Protein AF-A0A2N2Q3H6-F1 (afdb_monomer_lite)

Foldseek 3Di:
DDPLVVVVVVVVVVVVVVCVVVVDPDDDPVVVVVVVVVVVVVVVVVVVVVVVCCVVCVCPVVLVVVVVVLVVVLVVLVVVLVVVVVVVVVVLVVLVVVVVVLCVVQVVFDDPPLLVLLVVLLVVLSVLVVVLVVVVNVLSVVLSVLSVVLSVVLSVDPDPVSNVVSVVVNVVVVVVSVVVNVVSCVVSVVSSVVSNVVSVVSSVVSVVVVVCVVVPPDPDPDD

Radius of gyration: 37.16 Å; chains: 1; bounding box: 77×37×114 Å

Sequence (223 aa):
MDTSWRLIILDLKSKVRRTRDQGHTQIDLSLLENELDALEDVYQELYDKEILENINNPHANFNKAFSDGIDKYAKAMVDIAHQNKAYTQVVISAGYLTFFALWAVTRETHYSVIHTLAALCLGISAAIFVIFEVLKMMLEGFRVNFQCKVLIKAREADDMHNRSNEMNKISSHDDWLKLIHVRLWIAALIPSVLFGLIGIGLLFSCFVISLYTEIAPQTWWKS

Structure (mmCIF, N/CA/C/O backbone):
data_AF-A0A2N2Q3H6-F1
#
_entry.id   AF-A0A2N2Q3H6-F1
#
loop_
_atom_site.group_PDB
_atom_site.id
_atom_site.type_symbol
_atom_site.label_atom_id
_atom_site.label_alt_id
_atom_site.label_comp_id
_atom_site.label_asym_id
_atom_site.label_entity_id
_atom_site.label_seq_id
_atom_site.pdbx_PDB_ins_code
_atom_site.Cartn_x
_atom_site.Cartn_y
_atom_site.Cartn_z
_atom_site.occupancy
_atom_site.B_iso_or_equiv
_atom_site.auth_seq_id
_atom_site.auth_comp_id
_atom_site.auth_asym_id
_atom_site.auth_atom_id
_atom_site.pdbx_PDB_model_num
ATOM 1 N N . MET A 1 1 ? 20.854 -13.412 -28.559 1.00 39.91 1 MET A N 1
ATOM 2 C CA . MET A 1 1 ? 21.630 -14.377 -29.358 1.00 39.91 1 MET A CA 1
ATOM 3 C C . MET A 1 1 ? 20.859 -14.683 -30.629 1.00 39.91 1 MET A C 1
ATOM 5 O O . MET A 1 1 ? 19.849 -15.371 -30.579 1.00 39.91 1 MET A O 1
ATOM 9 N N . ASP A 1 2 ? 21.332 -14.096 -31.723 1.00 54.00 2 ASP A N 1
ATOM 10 C CA . ASP A 1 2 ? 21.622 -14.823 -32.959 1.00 54.00 2 ASP A CA 1
ATOM 11 C C . ASP A 1 2 ? 20.449 -15.504 -33.694 1.00 54.00 2 ASP A C 1
ATOM 13 O O . ASP A 1 2 ? 20.388 -16.722 -33.873 1.00 54.00 2 ASP A O 1
ATOM 17 N N . THR A 1 3 ? 19.490 -14.689 -34.137 1.00 53.03 3 THR A N 1
ATOM 18 C CA . THR A 1 3 ? 18.503 -15.058 -35.171 1.00 53.03 3 THR A CA 1
ATOM 19 C C . THR A 1 3 ? 18.916 -14.618 -36.581 1.00 53.03 3 THR A C 1
ATOM 21 O O . THR A 1 3 ? 18.187 -14.912 -37.528 1.00 53.03 3 THR A O 1
ATOM 24 N N . SER A 1 4 ? 20.070 -13.955 -36.739 1.00 63.53 4 SER A N 1
ATOM 25 C CA . SER A 1 4 ? 20.538 -13.389 -38.017 1.00 63.53 4 SER A CA 1
ATOM 26 C C . SER A 1 4 ? 20.719 -14.481 -39.083 1.00 63.53 4 SER A C 1
ATOM 28 O O . SER A 1 4 ? 20.142 -14.394 -40.168 1.00 63.53 4 SER A O 1
ATOM 30 N N . TRP A 1 5 ? 21.347 -15.606 -38.724 1.00 64.94 5 TRP A N 1
ATOM 31 C CA . TRP A 1 5 ? 21.549 -16.737 -39.638 1.00 64.94 5 TRP A CA 1
ATOM 32 C C . TRP A 1 5 ? 20.239 -17.371 -40.137 1.00 64.94 5 TRP A C 1
ATOM 34 O O . TRP A 1 5 ? 20.184 -17.923 -41.237 1.00 64.94 5 TRP A O 1
ATOM 44 N N . ARG A 1 6 ? 19.148 -17.286 -39.359 1.00 68.81 6 ARG A N 1
ATOM 45 C CA . ARG A 1 6 ? 17.838 -17.814 -39.777 1.00 68.81 6 ARG A CA 1
ATOM 46 C C . ARG A 1 6 ? 17.213 -16.967 -40.878 1.00 68.81 6 ARG A C 1
ATOM 48 O O . ARG A 1 6 ? 16.558 -17.532 -41.751 1.00 68.81 6 ARG A O 1
ATOM 55 N N . LEU A 1 7 ? 17.410 -15.650 -40.840 1.00 72.38 7 LEU A N 1
ATOM 56 C CA . LEU A 1 7 ? 16.941 -14.741 -41.886 1.00 72.38 7 LEU A CA 1
ATOM 57 C C . LEU A 1 7 ? 17.717 -14.971 -43.187 1.00 72.38 7 LEU A C 1
ATOM 59 O O . LEU A 1 7 ? 17.082 -15.100 -44.231 1.00 72.38 7 LEU A O 1
ATOM 63 N N . ILE A 1 8 ? 19.039 -15.173 -43.103 1.00 72.31 8 ILE A N 1
ATOM 64 C CA . ILE A 1 8 ? 19.893 -15.516 -44.255 1.00 72.31 8 ILE A CA 1
ATOM 65 C C . ILE A 1 8 ? 19.369 -16.779 -44.947 1.00 72.31 8 ILE A C 1
ATOM 67 O O . ILE A 1 8 ? 19.112 -16.784 -46.149 1.00 72.31 8 ILE A O 1
ATOM 71 N N . ILE A 1 9 ? 19.118 -17.846 -44.180 1.00 75.12 9 ILE A N 1
ATOM 72 C CA . ILE A 1 9 ? 18.611 -19.115 -44.724 1.00 75.12 9 ILE A CA 1
ATOM 73 C C . ILE A 1 9 ? 17.206 -18.970 -45.323 1.00 75.12 9 ILE A C 1
ATOM 75 O O . ILE A 1 9 ? 16.890 -19.630 -46.317 1.00 75.12 9 ILE A O 1
ATOM 79 N N . LEU A 1 10 ? 16.334 -18.162 -44.715 1.00 81.00 10 LEU A N 1
ATOM 80 C CA . LEU A 1 10 ? 14.984 -17.933 -45.233 1.00 81.00 10 LEU A CA 1
ATOM 81 C C . LEU A 1 10 ? 15.010 -17.165 -46.553 1.00 81.00 10 LEU A C 1
ATOM 83 O O . LEU A 1 10 ? 14.270 -17.535 -47.468 1.00 81.00 10 LEU A O 1
ATOM 87 N N . ASP A 1 11 ? 15.872 -16.158 -46.669 1.00 79.75 11 ASP A N 1
ATOM 88 C CA . ASP A 1 11 ? 15.975 -15.351 -47.878 1.00 79.75 11 ASP A CA 1
ATOM 89 C C . ASP A 1 11 ? 16.575 -16.151 -49.041 1.00 79.75 11 ASP A C 1
ATOM 91 O O . ASP A 1 11 ? 15.974 -16.216 -50.118 1.00 79.75 11 ASP A O 1
ATOM 95 N N . LEU A 1 12 ? 17.644 -16.915 -48.778 1.00 81.06 12 LEU A N 1
ATOM 96 C CA . LEU A 1 12 ? 18.217 -17.880 -49.724 1.00 81.06 12 LEU A CA 1
ATOM 97 C C . LEU A 1 12 ? 17.170 -18.889 -50.209 1.00 81.06 12 LEU A C 1
ATOM 99 O O . LEU A 1 12 ? 17.017 -19.118 -51.409 1.00 81.06 12 LEU A O 1
ATOM 103 N N . LYS A 1 13 ? 16.381 -19.464 -49.291 1.00 84.00 13 LYS A N 1
ATOM 104 C CA . LYS A 1 13 ? 15.284 -20.375 -49.654 1.00 84.00 13 LYS A CA 1
ATOM 105 C C . LYS A 1 13 ? 14.218 -19.693 -50.507 1.00 84.00 13 LYS A C 1
ATOM 107 O O . LYS A 1 13 ? 13.643 -20.347 -51.378 1.00 84.00 13 LYS A O 1
ATOM 112 N N . SER A 1 14 ? 13.914 -18.424 -50.243 1.00 85.31 14 SER A N 1
ATOM 113 C CA . SER A 1 14 ? 12.920 -17.664 -51.003 1.00 85.31 14 SER A CA 1
ATOM 114 C C . SER A 1 14 ? 13.392 -17.409 -52.438 1.00 85.31 14 SER A C 1
ATOM 116 O O . SER A 1 14 ? 12.631 -17.650 -53.379 1.00 85.31 14 SER A O 1
ATOM 118 N N . LYS A 1 15 ? 14.666 -17.036 -52.615 1.00 79.31 15 LYS A N 1
ATOM 119 C CA . LYS A 1 15 ? 15.290 -16.820 -53.925 1.00 79.31 15 LYS A CA 1
ATOM 120 C C . LYS A 1 15 ? 15.390 -18.113 -54.723 1.00 79.31 15 LYS A C 1
ATOM 122 O O . LYS A 1 15 ? 14.883 -18.159 -55.837 1.00 79.31 15 LYS A O 1
ATOM 127 N N . VAL A 1 16 ? 15.888 -19.198 -54.121 1.00 81.94 16 VAL A N 1
ATOM 128 C CA . VAL A 1 16 ? 15.954 -20.522 -54.773 1.00 81.94 16 VAL A CA 1
ATOM 129 C C . VAL A 1 16 ? 14.577 -20.979 -55.270 1.00 81.94 16 VAL A C 1
ATOM 131 O O . VAL A 1 16 ? 14.463 -21.543 -56.358 1.00 81.94 16 VAL A O 1
ATOM 134 N N . ARG A 1 17 ? 13.506 -20.715 -54.506 1.00 84.31 17 ARG A N 1
ATOM 135 C CA . ARG A 1 17 ? 12.133 -21.006 -54.948 1.0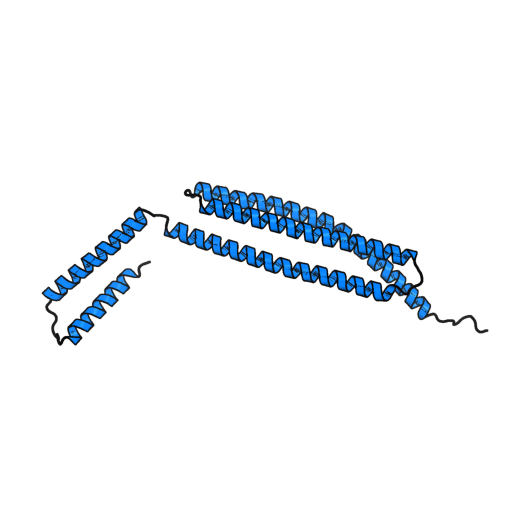0 84.31 17 ARG A CA 1
ATOM 136 C C . ARG A 1 17 ? 11.738 -20.177 -56.170 1.00 84.31 17 ARG A C 1
ATOM 138 O O . ARG A 1 17 ? 11.265 -20.766 -57.132 1.00 84.31 17 ARG A O 1
ATOM 145 N N . ARG A 1 18 ? 11.985 -18.862 -56.169 1.00 84.00 18 ARG A N 1
ATOM 146 C CA . ARG A 1 18 ? 11.663 -17.976 -57.305 1.00 84.00 18 ARG A CA 1
ATOM 147 C C . ARG A 1 18 ? 12.399 -18.374 -58.584 1.00 84.00 18 ARG A C 1
ATOM 149 O O . ARG A 1 18 ? 11.774 -18.447 -59.635 1.00 84.00 18 ARG A O 1
ATOM 156 N N . THR A 1 19 ? 13.692 -18.677 -58.492 1.00 80.19 19 THR A N 1
ATOM 157 C CA . THR A 1 19 ? 14.508 -19.086 -59.648 1.00 80.19 19 THR A CA 1
ATOM 158 C C . THR A 1 19 ? 14.012 -20.406 -60.239 1.00 80.19 19 THR A C 1
ATOM 160 O O . THR A 1 19 ? 13.916 -20.557 -61.455 1.00 80.19 19 THR A O 1
ATOM 163 N N . ARG A 1 20 ? 13.606 -21.346 -59.379 1.00 82.12 20 ARG A N 1
ATOM 164 C CA . ARG A 1 20 ? 12.981 -22.602 -59.806 1.00 82.12 20 ARG A CA 1
ATOM 165 C C . ARG A 1 20 ? 11.614 -22.380 -60.460 1.00 82.12 20 ARG A C 1
ATOM 167 O O . ARG A 1 20 ? 11.322 -23.017 -61.468 1.00 82.12 20 ARG A O 1
ATOM 174 N N . ASP A 1 21 ? 10.794 -21.482 -59.918 1.00 85.81 21 ASP A N 1
ATOM 175 C CA . ASP A 1 21 ? 9.468 -21.156 -60.463 1.00 85.81 21 ASP A CA 1
ATOM 176 C C . ASP A 1 21 ? 9.563 -20.469 -61.845 1.00 85.81 21 ASP A C 1
ATOM 178 O O . ASP A 1 21 ? 8.641 -20.566 -62.650 1.00 85.81 21 ASP A O 1
ATOM 182 N N . GLN A 1 22 ? 10.705 -19.846 -62.161 1.00 84.50 22 GLN A N 1
ATOM 183 C CA . GLN A 1 22 ? 11.037 -19.292 -63.482 1.00 84.50 22 GLN A CA 1
ATOM 184 C C . GLN A 1 22 ? 11.534 -20.346 -64.496 1.00 84.50 22 GLN A C 1
ATOM 186 O O . GLN A 1 22 ? 11.875 -20.001 -65.624 1.00 84.50 22 GLN A O 1
ATOM 191 N N . GLY A 1 23 ? 11.559 -21.633 -64.130 1.00 82.31 23 GLY A N 1
ATOM 192 C CA . GLY A 1 23 ? 11.917 -22.737 -65.030 1.00 82.31 23 GLY A CA 1
ATOM 193 C C . GLY A 1 23 ? 13.412 -23.062 -65.092 1.00 82.31 23 GLY A C 1
ATOM 194 O O . GLY A 1 23 ? 13.812 -23.965 -65.830 1.00 82.31 23 GLY A O 1
ATOM 195 N N . HIS A 1 24 ? 14.245 -22.387 -64.297 1.00 77.00 24 HIS A N 1
ATOM 196 C CA . HIS A 1 24 ? 15.663 -22.713 -64.191 1.00 77.00 24 HIS A CA 1
ATOM 197 C C . HIS A 1 24 ? 15.846 -23.994 -63.362 1.00 77.00 24 HIS A C 1
ATOM 199 O O . HIS A 1 24 ? 15.591 -24.029 -62.158 1.00 77.00 24 HIS A O 1
ATOM 205 N N . THR A 1 25 ? 16.276 -25.069 -64.024 1.00 74.88 25 THR A N 1
ATOM 206 C CA . THR A 1 25 ? 16.565 -26.382 -63.410 1.00 74.88 25 THR A CA 1
ATOM 207 C C . THR A 1 25 ? 18.054 -26.607 -63.148 1.00 74.88 25 THR A C 1
ATOM 209 O O . THR A 1 25 ? 18.413 -27.488 -62.369 1.00 74.88 25 THR A O 1
ATOM 212 N N . GLN A 1 26 ? 18.914 -25.781 -63.747 1.00 75.31 26 GLN A N 1
ATOM 213 C CA . GLN A 1 26 ? 20.336 -25.666 -63.437 1.00 75.31 26 GLN A CA 1
ATOM 214 C C . GLN A 1 26 ? 20.622 -24.224 -63.018 1.00 75.31 26 GLN A C 1
ATOM 216 O O . GLN A 1 26 ? 20.138 -23.286 -63.652 1.00 75.31 26 GLN A O 1
ATOM 221 N N . ILE A 1 27 ? 21.364 -24.064 -61.924 1.00 69.25 27 ILE A N 1
ATOM 222 C CA . ILE A 1 27 ? 21.784 -22.759 -61.415 1.00 69.25 27 ILE A CA 1
ATOM 223 C C . ILE A 1 27 ? 23.194 -22.513 -61.941 1.00 69.25 27 ILE A C 1
ATOM 225 O O . ILE A 1 27 ? 24.090 -23.324 -61.708 1.00 69.25 27 ILE A O 1
ATOM 229 N N . ASP A 1 28 ? 23.369 -21.409 -62.657 1.00 80.19 28 ASP A N 1
ATOM 230 C CA . ASP A 1 28 ? 24.690 -20.911 -63.016 1.00 80.19 28 ASP A CA 1
ATOM 231 C C . ASP A 1 28 ? 25.427 -20.494 -61.735 1.00 80.19 28 ASP A C 1
ATOM 233 O O . ASP A 1 28 ? 24.919 -19.689 -60.951 1.00 80.19 28 ASP A O 1
ATOM 237 N N . LEU A 1 29 ? 26.610 -21.068 -61.513 1.00 74.38 29 LEU A N 1
ATOM 238 C CA . LEU A 1 29 ? 27.427 -20.788 -60.334 1.00 74.38 29 LEU A CA 1
ATOM 239 C C . LEU A 1 29 ? 27.814 -19.309 -60.255 1.00 74.38 29 LEU A C 1
ATOM 241 O O . LEU A 1 29 ? 27.830 -18.763 -59.161 1.00 74.38 29 LEU A O 1
ATOM 245 N N . SER A 1 30 ? 28.032 -18.653 -61.397 1.00 77.94 30 SER A N 1
ATOM 246 C CA . SER A 1 30 ? 28.374 -17.228 -61.440 1.00 77.94 30 SER A CA 1
ATOM 247 C C . SER A 1 30 ? 27.197 -16.332 -61.040 1.00 77.94 30 SER A C 1
ATOM 249 O O . SER A 1 30 ? 27.374 -15.323 -60.363 1.00 77.94 30 SER A O 1
ATOM 251 N N . LEU A 1 31 ? 25.967 -16.719 -61.394 1.00 78.12 31 LEU A N 1
ATOM 252 C CA . LEU A 1 31 ? 24.759 -16.027 -60.943 1.00 78.12 31 LEU A CA 1
ATOM 253 C C . LEU A 1 31 ? 24.545 -16.219 -59.437 1.00 78.12 31 LEU A C 1
ATOM 255 O O . LEU A 1 31 ? 24.166 -15.278 -58.748 1.00 78.12 31 LEU A O 1
ATOM 259 N N . LEU A 1 32 ? 24.788 -17.430 -58.930 1.00 77.56 32 LEU A N 1
ATOM 260 C CA . LEU A 1 32 ? 24.678 -17.722 -57.502 1.00 77.56 32 LEU A CA 1
ATOM 261 C C . LEU A 1 32 ? 25.712 -16.946 -56.679 1.00 77.56 32 LEU A C 1
ATOM 263 O O . LEU A 1 32 ? 25.368 -16.460 -55.609 1.00 77.56 32 LEU A O 1
ATOM 267 N N . GLU A 1 33 ? 26.940 -16.830 -57.179 1.00 79.31 33 GLU A N 1
ATOM 268 C CA . GLU A 1 33 ? 28.025 -16.071 -56.549 1.00 79.31 33 GLU A CA 1
ATOM 269 C C . GLU A 1 33 ? 27.667 -14.582 -56.453 1.00 79.31 33 GLU A C 1
ATOM 271 O O . GLU A 1 33 ? 27.597 -14.053 -55.351 1.00 79.31 33 GLU A O 1
ATOM 276 N N . ASN A 1 34 ? 27.247 -13.954 -57.558 1.00 81.81 34 ASN A N 1
ATOM 277 C CA . ASN A 1 34 ? 26.798 -12.553 -57.550 1.00 81.81 34 ASN A CA 1
ATOM 278 C C . ASN A 1 34 ? 25.620 -12.297 -56.587 1.00 81.81 34 ASN A C 1
ATOM 280 O O . ASN A 1 34 ? 25.511 -11.237 -55.973 1.00 81.81 34 ASN A O 1
ATOM 284 N N . GLU A 1 35 ? 24.696 -13.252 -56.475 1.00 78.25 35 GLU A N 1
ATOM 285 C CA . GLU A 1 35 ? 23.551 -13.143 -55.567 1.00 78.25 35 GLU A CA 1
ATOM 286 C C . GLU A 1 35 ? 23.938 -13.342 -54.098 1.00 78.25 35 GLU A C 1
ATOM 288 O O . GLU A 1 35 ? 23.292 -12.763 -53.222 1.00 78.25 35 GLU A O 1
ATOM 293 N N . LEU A 1 36 ? 24.959 -14.160 -53.826 1.00 80.19 36 LEU A N 1
ATOM 294 C CA . LEU A 1 36 ? 25.536 -14.326 -52.495 1.00 80.19 36 LEU A CA 1
ATOM 295 C C . LEU A 1 36 ? 26.296 -13.069 -52.074 1.00 80.19 36 LEU A C 1
ATOM 297 O O . LEU A 1 36 ? 26.064 -12.615 -50.958 1.00 80.19 36 LEU A O 1
ATOM 301 N N . ASP A 1 37 ? 27.079 -12.467 -52.970 1.00 84.00 37 ASP A N 1
ATOM 302 C CA . ASP A 1 37 ? 27.789 -11.205 -52.724 1.00 84.00 37 ASP A CA 1
ATOM 303 C C . ASP A 1 37 ? 26.805 -10.068 -52.404 1.00 84.00 37 ASP A C 1
ATOM 305 O O . ASP A 1 37 ? 26.946 -9.360 -51.411 1.00 84.00 37 ASP A O 1
ATOM 309 N N . ALA A 1 38 ? 25.721 -9.946 -53.181 1.00 81.62 38 ALA A N 1
ATOM 310 C CA . ALA A 1 38 ? 24.679 -8.951 -52.916 1.00 81.62 38 ALA A CA 1
ATOM 311 C C . ALA A 1 38 ? 23.962 -9.179 -51.572 1.00 81.62 38 ALA A C 1
ATOM 313 O O . ALA A 1 38 ? 23.488 -8.235 -50.937 1.00 81.62 38 ALA A O 1
ATOM 314 N N . LEU A 1 39 ? 23.840 -10.438 -51.143 1.00 78.75 39 LEU A N 1
ATOM 315 C CA . LEU A 1 39 ? 23.335 -10.783 -49.817 1.00 78.75 39 LEU A CA 1
ATOM 316 C C . LEU A 1 39 ? 24.353 -10.380 -48.744 1.00 78.75 39 LEU A C 1
ATOM 318 O O . LEU A 1 39 ? 23.967 -9.742 -47.768 1.00 78.75 39 LEU A O 1
ATOM 322 N N . GLU A 1 40 ? 25.627 -10.714 -48.931 1.00 82.81 40 GLU A N 1
ATOM 323 C CA . GLU A 1 40 ? 26.716 -10.357 -48.023 1.00 82.81 40 GLU A CA 1
ATOM 324 C C . GLU A 1 40 ? 26.768 -8.846 -47.782 1.00 82.81 40 GLU A C 1
ATOM 326 O O . GLU A 1 40 ? 26.722 -8.433 -46.626 1.00 82.81 40 GLU A O 1
ATOM 331 N N . ASP A 1 41 ? 26.704 -8.026 -48.834 1.00 84.12 41 ASP A N 1
ATOM 332 C CA . ASP A 1 41 ? 26.679 -6.561 -48.734 1.00 84.12 41 ASP A CA 1
ATOM 333 C C . ASP A 1 41 ? 25.514 -6.044 -47.869 1.00 84.12 41 ASP A C 1
ATOM 335 O O . ASP A 1 41 ? 25.697 -5.205 -46.982 1.00 84.12 41 ASP A O 1
ATOM 339 N N . VAL A 1 42 ? 24.301 -6.570 -48.081 1.00 80.75 42 VAL A N 1
ATOM 340 C CA . VAL A 1 42 ? 23.107 -6.180 -47.306 1.00 80.75 42 VAL A CA 1
ATOM 341 C C . VAL A 1 42 ? 23.251 -6.568 -45.835 1.00 80.75 42 VAL A C 1
ATOM 343 O O . VAL A 1 42 ? 22.868 -5.804 -44.944 1.00 80.75 42 VAL A O 1
ATOM 346 N N . TYR A 1 43 ? 23.787 -7.755 -45.556 1.00 75.00 43 TYR A N 1
ATOM 347 C CA . TYR A 1 43 ? 23.989 -8.205 -44.181 1.00 75.00 43 TYR A CA 1
ATOM 348 C C . TYR A 1 43 ? 25.134 -7.464 -43.498 1.00 75.00 43 TYR A C 1
ATOM 350 O O . TYR A 1 43 ? 25.011 -7.165 -42.311 1.00 75.00 43 TYR A O 1
ATOM 358 N N . GLN A 1 44 ? 26.186 -7.110 -44.231 1.00 80.25 44 GLN A N 1
ATOM 359 C CA . GLN A 1 44 ? 27.282 -6.297 -43.730 1.00 80.25 44 GLN A CA 1
ATOM 360 C C . GLN A 1 44 ? 26.785 -4.899 -43.344 1.00 80.25 44 GLN A C 1
ATOM 362 O O . GLN A 1 44 ? 27.064 -4.440 -42.242 1.00 80.25 44 GLN A O 1
ATOM 367 N N . GLU A 1 45 ? 25.943 -4.265 -44.169 1.00 82.56 45 GLU A N 1
ATOM 368 C CA . GLU A 1 45 ? 25.327 -2.973 -43.837 1.00 82.56 45 GLU A CA 1
ATOM 369 C C . GLU A 1 45 ? 24.438 -3.058 -42.582 1.00 82.56 45 GLU A C 1
ATOM 371 O O . GLU A 1 45 ? 24.455 -2.167 -41.728 1.00 82.56 45 GLU A O 1
ATOM 376 N N . LEU A 1 46 ? 23.644 -4.126 -42.446 1.00 77.69 46 LEU A N 1
ATOM 377 C CA . LEU A 1 46 ? 22.810 -4.350 -41.261 1.00 77.69 46 LEU A CA 1
ATOM 378 C C . LEU A 1 46 ? 23.650 -4.605 -40.006 1.00 77.69 46 LEU A C 1
ATOM 380 O O . LEU A 1 46 ? 23.327 -4.076 -38.942 1.00 77.69 46 LEU A O 1
ATOM 384 N N . TYR A 1 47 ? 24.719 -5.387 -40.133 1.00 75.75 47 TYR A N 1
ATOM 385 C CA . TYR A 1 47 ? 25.653 -5.678 -39.053 1.00 75.75 47 TYR A CA 1
ATOM 386 C C . TYR A 1 47 ? 26.388 -4.416 -38.603 1.00 75.75 47 TYR A C 1
ATOM 388 O O . TYR A 1 47 ? 26.433 -4.126 -37.410 1.00 75.75 47 TYR A O 1
ATOM 396 N N . ASP A 1 48 ? 26.865 -3.606 -39.547 1.00 80.25 48 ASP A N 1
ATOM 397 C CA . ASP A 1 48 ? 27.506 -2.326 -39.266 1.00 80.25 48 ASP A CA 1
ATOM 398 C C . ASP A 1 48 ? 26.529 -1.349 -38.605 1.00 80.25 48 ASP A C 1
ATOM 400 O O . ASP A 1 48 ? 26.902 -0.664 -37.655 1.00 80.25 48 ASP A O 1
ATOM 404 N N . LYS A 1 49 ? 25.255 -1.315 -39.022 1.00 80.06 49 LYS A N 1
ATOM 405 C CA . LYS A 1 49 ? 24.213 -0.523 -38.344 1.00 80.06 49 LYS A CA 1
ATOM 406 C C . LYS A 1 49 ? 23.951 -1.000 -36.919 1.00 80.06 49 LYS A C 1
ATOM 408 O O . LYS A 1 49 ? 23.871 -0.162 -36.027 1.00 80.06 49 LYS A O 1
ATOM 413 N N . GLU A 1 50 ? 23.841 -2.306 -36.685 1.00 74.00 50 GLU A N 1
ATOM 414 C CA . GLU A 1 50 ? 23.640 -2.869 -35.342 1.00 74.00 50 GLU A C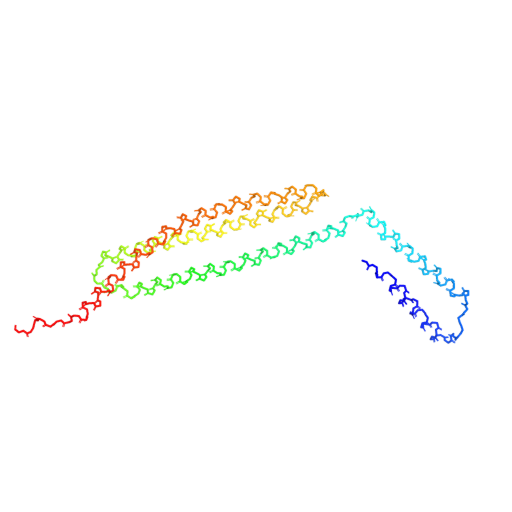A 1
ATOM 415 C C . GLU A 1 50 ? 24.856 -2.610 -34.439 1.00 74.00 50 GLU A C 1
ATOM 417 O O . GLU A 1 50 ? 24.705 -2.254 -33.268 1.00 74.00 50 GLU A O 1
ATOM 422 N N . ILE A 1 51 ? 26.070 -2.731 -34.983 1.00 73.38 51 ILE A N 1
ATOM 423 C CA . ILE A 1 51 ? 27.307 -2.365 -34.294 1.00 73.38 51 ILE A CA 1
ATOM 424 C C . ILE A 1 51 ? 27.316 -0.875 -33.980 1.00 73.38 51 ILE A C 1
ATOM 426 O O . ILE A 1 51 ? 27.571 -0.515 -32.838 1.00 73.38 51 ILE A O 1
ATOM 430 N N . LEU A 1 52 ? 27.026 -0.001 -34.944 1.00 73.75 52 LEU A N 1
ATOM 431 C CA . LEU A 1 52 ? 27.000 1.447 -34.737 1.00 73.75 52 LEU A CA 1
ATOM 432 C C . LEU A 1 52 ? 25.929 1.850 -33.723 1.00 73.75 52 LEU A C 1
ATOM 434 O O . LEU A 1 52 ? 26.168 2.735 -32.908 1.00 73.75 52 LEU A O 1
ATOM 438 N N . GLU A 1 53 ? 24.773 1.192 -33.724 1.00 72.88 53 GLU A N 1
ATOM 439 C CA . GLU A 1 53 ? 23.721 1.415 -32.735 1.00 72.88 53 GLU A CA 1
ATOM 440 C C . GLU A 1 53 ? 24.152 0.942 -31.340 1.00 72.88 53 GLU A C 1
ATOM 442 O O . GLU A 1 53 ? 23.952 1.672 -30.371 1.00 72.88 53 GLU A O 1
ATOM 447 N N . ASN A 1 54 ? 24.820 -0.210 -31.224 1.00 69.25 54 ASN A N 1
ATOM 448 C CA . ASN A 1 54 ? 25.392 -0.687 -29.961 1.00 69.25 54 ASN A CA 1
ATOM 449 C C . ASN A 1 54 ? 26.609 0.133 -29.501 1.00 69.25 54 ASN A C 1
ATOM 451 O O . ASN A 1 54 ? 26.825 0.265 -28.305 1.00 69.25 54 ASN A O 1
ATOM 455 N N . ILE A 1 55 ? 27.410 0.694 -30.405 1.00 67.69 55 ILE A N 1
ATOM 456 C CA . ILE A 1 55 ? 28.542 1.566 -30.058 1.00 67.69 55 ILE A CA 1
ATOM 457 C C . ILE A 1 55 ? 28.032 2.941 -29.622 1.00 67.69 55 ILE A C 1
ATOM 459 O O . ILE A 1 55 ? 28.530 3.490 -28.641 1.00 67.69 55 ILE A O 1
ATOM 463 N N . ASN A 1 56 ? 27.030 3.490 -30.314 1.00 72.38 56 ASN A N 1
ATOM 464 C CA . ASN A 1 56 ? 26.436 4.782 -29.969 1.00 72.38 56 ASN A CA 1
ATOM 465 C C . ASN A 1 56 ? 25.517 4.686 -28.746 1.00 72.38 56 ASN A C 1
ATOM 467 O O . ASN A 1 56 ? 25.405 5.650 -27.994 1.00 72.38 56 ASN A O 1
ATOM 471 N N . ASN A 1 57 ? 24.884 3.532 -28.519 1.00 70.81 57 ASN A N 1
ATOM 472 C CA . ASN A 1 57 ? 24.017 3.274 -27.374 1.00 70.81 57 ASN A CA 1
ATOM 473 C C . ASN A 1 57 ? 24.346 1.924 -26.701 1.00 70.81 57 ASN A C 1
ATOM 475 O O . ASN A 1 57 ? 23.494 1.030 -26.653 1.00 70.81 57 ASN A O 1
ATOM 479 N N . PRO A 1 58 ? 25.532 1.777 -26.080 1.00 62.88 58 PRO A N 1
ATOM 480 C CA . PRO A 1 58 ? 25.988 0.518 -25.465 1.00 62.88 58 PRO A CA 1
ATOM 481 C C . PRO A 1 58 ? 25.095 0.044 -24.318 1.00 62.88 58 PRO A C 1
ATOM 483 O O . PRO A 1 58 ? 25.130 -1.116 -23.906 1.00 62.88 58 PRO A O 1
ATOM 486 N N . HIS A 1 59 ? 24.245 0.938 -23.818 1.00 67.31 59 HIS A N 1
ATOM 487 C CA . HIS A 1 59 ? 23.289 0.665 -22.762 1.00 67.31 59 HIS A CA 1
ATOM 488 C C . HIS A 1 59 ? 21.832 0.686 -23.238 1.00 67.31 59 HIS A C 1
ATOM 490 O O . HIS A 1 59 ? 20.954 0.610 -22.389 1.00 67.31 59 HIS A O 1
ATOM 496 N N . ALA A 1 60 ? 21.525 0.742 -24.543 1.00 71.00 60 ALA A N 1
ATOM 497 C CA . ALA A 1 60 ? 20.138 0.763 -25.037 1.00 71.00 60 ALA A CA 1
ATO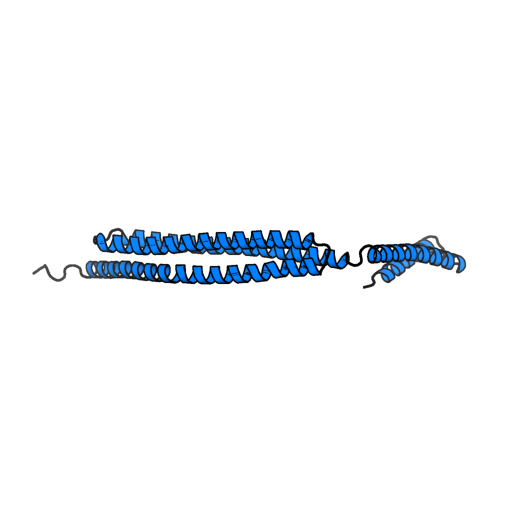M 498 C C . ALA A 1 60 ? 19.321 -0.434 -24.527 1.00 71.00 60 ALA A C 1
ATOM 500 O O . ALA A 1 60 ? 18.250 -0.264 -23.942 1.00 71.00 60 ALA A O 1
ATOM 501 N N . ASN A 1 61 ? 19.864 -1.645 -24.674 1.00 72.31 61 ASN A N 1
ATOM 502 C CA . ASN A 1 61 ? 19.208 -2.871 -24.217 1.00 72.31 61 ASN A CA 1
ATOM 503 C C . ASN A 1 61 ? 19.059 -2.917 -22.689 1.00 72.31 61 ASN A C 1
ATOM 505 O O . ASN A 1 61 ? 18.018 -3.331 -22.179 1.00 72.31 61 ASN A O 1
ATOM 509 N N . PHE A 1 62 ? 20.067 -2.438 -21.955 1.00 72.25 62 PHE A N 1
ATOM 510 C CA . PHE A 1 62 ? 20.022 -2.353 -20.496 1.00 72.25 62 PHE A CA 1
ATOM 511 C C . PHE A 1 62 ? 19.002 -1.313 -20.012 1.00 72.25 62 PHE A C 1
ATOM 513 O O . PHE A 1 62 ? 18.181 -1.612 -19.151 1.00 72.25 62 PHE A O 1
ATOM 520 N N . ASN A 1 63 ? 18.998 -0.116 -20.600 1.00 74.19 63 ASN A N 1
ATOM 521 C CA . ASN A 1 63 ? 18.069 0.967 -20.284 1.00 74.19 63 ASN A CA 1
ATOM 522 C C . ASN A 1 63 ? 16.624 0.568 -20.584 1.00 74.19 63 ASN A C 1
ATOM 524 O O . ASN A 1 63 ? 15.737 0.856 -19.783 1.00 74.19 63 ASN A O 1
ATOM 528 N N . LYS A 1 64 ? 16.391 -0.145 -21.692 1.00 77.81 64 LYS A N 1
ATOM 529 C CA . LYS A 1 64 ? 15.075 -0.693 -22.028 1.00 77.81 64 LYS A CA 1
ATOM 530 C C . LYS A 1 64 ? 14.624 -1.734 -21.002 1.00 77.81 64 LYS A C 1
ATOM 532 O O . LYS A 1 64 ? 13.545 -1.592 -20.440 1.00 77.81 64 LYS A O 1
ATOM 537 N N . ALA A 1 65 ? 15.468 -2.720 -20.689 1.00 76.25 65 ALA A N 1
ATOM 538 C CA . ALA A 1 65 ? 15.156 -3.736 -19.681 1.00 76.25 65 ALA A CA 1
ATOM 539 C C . ALA A 1 65 ? 14.923 -3.131 -18.282 1.00 76.25 65 ALA A C 1
ATOM 541 O O . ALA A 1 65 ? 14.037 -3.572 -17.550 1.00 76.25 65 ALA A O 1
ATOM 542 N N . PHE A 1 66 ? 15.690 -2.101 -17.920 1.00 77.12 66 PHE A N 1
ATOM 543 C CA . PHE A 1 66 ? 15.530 -1.364 -16.671 1.00 77.12 66 PHE A CA 1
ATOM 544 C C . PHE A 1 66 ? 14.221 -0.565 -16.639 1.00 77.12 66 PHE A C 1
ATOM 546 O O . PHE A 1 66 ? 13.486 -0.662 -15.660 1.00 77.12 66 PHE A O 1
ATOM 553 N N . SER A 1 67 ? 13.888 0.162 -17.713 1.00 76.75 67 SER A N 1
ATOM 554 C CA . SER A 1 67 ? 12.617 0.892 -17.833 1.00 76.75 67 SER A CA 1
ATOM 555 C C . SER A 1 67 ? 11.422 -0.056 -17.743 1.00 76.75 67 SER A C 1
ATOM 557 O O . SER A 1 67 ? 10.508 0.196 -16.964 1.00 76.75 67 SER A O 1
ATOM 559 N N . ASP A 1 68 ? 11.463 -1.184 -18.457 1.00 80.94 68 ASP A N 1
ATOM 560 C CA . ASP A 1 68 ? 10.420 -2.214 -18.392 1.00 80.94 68 ASP A CA 1
ATOM 561 C C . ASP A 1 68 ? 10.297 -2.805 -16.975 1.00 80.94 68 ASP A C 1
ATOM 563 O O . ASP A 1 68 ? 9.199 -3.125 -16.511 1.00 80.94 68 ASP A O 1
ATOM 567 N N . GLY A 1 69 ? 11.423 -2.954 -16.269 1.00 79.81 69 GLY A N 1
ATOM 568 C CA . GLY A 1 69 ? 11.467 -3.386 -14.873 1.00 79.81 69 GLY A CA 1
ATOM 569 C C . GLY A 1 69 ? 10.817 -2.380 -13.922 1.00 79.81 69 GLY A C 1
ATOM 570 O O . GLY A 1 69 ? 10.002 -2.774 -13.085 1.00 79.81 69 GLY A O 1
ATOM 571 N N . ILE A 1 70 ? 11.125 -1.088 -14.080 1.00 79.62 70 ILE A N 1
ATOM 572 C CA . ILE A 1 70 ? 10.501 0.000 -13.317 1.00 79.62 70 ILE A CA 1
ATOM 573 C C . ILE A 1 70 ? 8.995 0.039 -13.572 1.00 79.62 70 ILE A C 1
ATOM 575 O O . ILE A 1 70 ? 8.230 0.106 -12.612 1.00 79.62 70 ILE A O 1
ATOM 579 N N . ASP A 1 71 ? 8.556 -0.054 -14.827 1.00 80.62 71 ASP A N 1
ATOM 580 C CA . ASP A 1 71 ? 7.134 0.008 -15.176 1.00 80.62 71 ASP A CA 1
ATOM 581 C C . ASP A 1 71 ? 6.360 -1.181 -14.587 1.00 80.62 71 ASP A C 1
ATOM 583 O O . ASP A 1 71 ? 5.276 -1.010 -14.020 1.00 80.62 71 ASP A O 1
ATOM 587 N N . LYS A 1 72 ? 6.935 -2.392 -14.636 1.00 84.12 72 LYS A N 1
ATOM 588 C CA . LYS A 1 72 ? 6.359 -3.574 -13.973 1.00 84.12 72 LYS A CA 1
ATOM 589 C C . LYS A 1 72 ? 6.271 -3.398 -12.461 1.00 84.12 72 LYS A C 1
ATOM 591 O O . LYS A 1 72 ? 5.243 -3.731 -11.875 1.00 84.12 72 LYS A O 1
ATOM 596 N N . TYR A 1 73 ? 7.325 -2.880 -11.836 1.00 79.06 73 TYR A N 1
ATOM 597 C CA . TYR A 1 73 ? 7.352 -2.637 -10.397 1.00 79.06 73 TYR A CA 1
ATOM 598 C C . TYR A 1 73 ? 6.327 -1.576 -9.978 1.00 79.06 73 TYR A C 1
ATOM 600 O O . TYR A 1 73 ? 5.557 -1.797 -9.045 1.00 79.06 73 TYR A O 1
ATOM 608 N N . ALA A 1 74 ? 6.256 -0.459 -10.705 1.00 77.19 74 ALA A N 1
ATOM 609 C CA . ALA A 1 74 ? 5.287 0.604 -10.468 1.00 77.19 74 ALA A CA 1
ATOM 610 C C . ALA A 1 74 ? 3.850 0.082 -10.592 1.00 77.19 74 ALA A C 1
ATOM 612 O O . ALA A 1 74 ? 3.016 0.348 -9.726 1.00 77.19 74 ALA A O 1
ATOM 613 N N . LYS A 1 75 ? 3.571 -0.728 -11.621 1.00 81.50 75 LYS A N 1
ATOM 614 C CA . LYS A 1 75 ? 2.259 -1.354 -11.806 1.00 81.50 75 LYS A CA 1
ATOM 615 C C . LYS A 1 75 ? 1.910 -2.311 -10.664 1.00 81.50 75 LYS A C 1
ATOM 617 O O . LYS A 1 75 ? 0.822 -2.208 -10.107 1.00 81.50 75 LYS A O 1
ATOM 622 N N . ALA A 1 76 ? 2.844 -3.173 -10.258 1.00 79.38 76 ALA A N 1
ATOM 623 C CA . ALA A 1 76 ? 2.644 -4.076 -9.125 1.00 79.38 76 ALA A CA 1
ATOM 624 C C . ALA A 1 76 ? 2.358 -3.311 -7.820 1.00 79.38 76 ALA A C 1
ATOM 626 O O . ALA A 1 76 ? 1.484 -3.707 -7.053 1.00 79.38 76 ALA A O 1
ATOM 627 N N . MET A 1 77 ? 3.040 -2.186 -7.584 1.00 75.62 77 MET A N 1
ATOM 628 C CA . MET A 1 77 ? 2.790 -1.340 -6.414 1.00 75.62 77 MET A CA 1
ATOM 629 C C . MET A 1 77 ? 1.400 -0.702 -6.431 1.00 75.62 77 MET A C 1
ATOM 631 O O . MET A 1 77 ? 0.731 -0.662 -5.397 1.00 75.62 77 MET A O 1
ATOM 635 N N . VAL A 1 78 ? 0.935 -0.246 -7.596 1.00 76.62 78 VAL A N 1
ATOM 636 C CA . VAL A 1 78 ? -0.432 0.269 -7.761 1.00 76.62 78 VAL A CA 1
ATOM 637 C C . VAL A 1 78 ? -1.461 -0.830 -7.484 1.00 76.62 78 VAL A C 1
ATOM 639 O O . VAL A 1 78 ? -2.407 -0.599 -6.729 1.00 76.62 78 VAL A O 1
ATOM 642 N N . ASP A 1 79 ? -1.253 -2.036 -8.013 1.00 79.19 79 ASP A N 1
ATOM 643 C CA . ASP A 1 79 ? -2.156 -3.173 -7.806 1.00 79.19 79 ASP A CA 1
ATOM 644 C C . ASP A 1 79 ? -2.230 -3.586 -6.323 1.00 79.19 79 ASP A C 1
ATOM 646 O O . ASP A 1 79 ? -3.324 -3.774 -5.779 1.00 79.19 79 ASP A O 1
ATOM 650 N N . ILE A 1 80 ? -1.087 -3.642 -5.629 1.00 75.19 80 ILE A N 1
ATOM 651 C CA . ILE A 1 80 ? -1.020 -3.909 -4.181 1.00 75.19 80 ILE A CA 1
ATOM 652 C C . ILE A 1 80 ? -1.747 -2.809 -3.394 1.00 75.19 80 ILE A C 1
ATOM 654 O O . ILE A 1 80 ? -2.525 -3.100 -2.480 1.00 75.19 80 ILE A O 1
ATOM 658 N N . ALA A 1 81 ? -1.548 -1.539 -3.759 1.00 69.19 81 ALA A N 1
ATOM 659 C CA . ALA A 1 81 ? -2.236 -0.421 -3.120 1.00 69.19 81 ALA A CA 1
ATOM 660 C C . ALA A 1 81 ? -3.763 -0.496 -3.307 1.00 69.19 81 ALA A C 1
ATOM 662 O O . ALA A 1 81 ? -4.513 -0.162 -2.386 1.00 69.19 81 ALA A O 1
ATOM 663 N N . HIS A 1 82 ? -4.243 -0.967 -4.463 1.00 72.38 82 HIS A N 1
ATOM 664 C CA . HIS A 1 82 ? -5.668 -1.201 -4.701 1.00 72.38 82 HIS A CA 1
ATOM 665 C C . HIS A 1 82 ? -6.226 -2.365 -3.870 1.00 72.38 82 HIS A C 1
ATOM 667 O O . HIS A 1 82 ? -7.296 -2.213 -3.276 1.00 72.38 82 HIS A O 1
ATOM 673 N N . GLN A 1 83 ? -5.508 -3.488 -3.760 1.00 72.62 83 GLN A N 1
ATOM 674 C CA . GLN A 1 83 ? -5.937 -4.629 -2.936 1.00 72.62 83 GLN A CA 1
ATOM 675 C C . GLN A 1 83 ? -6.040 -4.269 -1.448 1.00 72.62 83 GLN A C 1
ATOM 677 O O . GLN A 1 83 ? -7.026 -4.608 -0.789 1.00 72.62 83 GLN A O 1
ATOM 682 N N . ASN A 1 84 ? -5.070 -3.512 -0.931 1.00 65.38 84 ASN A N 1
ATOM 683 C CA . ASN A 1 84 ? -5.057 -3.092 0.470 1.00 65.38 84 ASN A CA 1
ATOM 684 C C . ASN A 1 84 ? -6.260 -2.202 0.831 1.00 65.38 84 ASN A C 1
ATOM 686 O O . ASN A 1 84 ? -6.789 -2.303 1.938 1.00 65.38 84 ASN A O 1
ATOM 690 N N . LYS A 1 85 ? -6.743 -1.372 -0.106 1.00 69.94 85 LYS A N 1
ATOM 691 C CA . LYS A 1 85 ? -7.938 -0.535 0.105 1.00 69.94 85 LYS A CA 1
ATOM 692 C C . LYS A 1 85 ? -9.204 -1.366 0.298 1.00 69.94 85 LYS A C 1
ATOM 694 O O . LYS A 1 85 ? -9.987 -1.062 1.196 1.00 69.94 85 LYS A O 1
ATOM 699 N N . ALA A 1 86 ? -9.396 -2.407 -0.513 1.00 72.12 86 ALA A N 1
ATOM 700 C CA . ALA A 1 86 ? -10.584 -3.257 -0.438 1.00 72.12 86 ALA A CA 1
ATOM 701 C C . ALA A 1 86 ? -10.658 -4.001 0.904 1.00 72.12 86 ALA A C 1
ATOM 703 O O . ALA A 1 86 ? -11.706 -4.022 1.547 1.00 72.12 86 ALA A O 1
ATOM 704 N N . TYR A 1 87 ? -9.528 -4.543 1.367 1.00 65.25 87 TYR A N 1
ATOM 705 C CA . TYR A 1 87 ? -9.459 -5.235 2.652 1.00 65.25 87 TYR A CA 1
ATOM 706 C C . TYR A 1 87 ? -9.815 -4.312 3.825 1.00 65.25 87 TYR A C 1
ATOM 708 O O . TYR A 1 87 ? -10.687 -4.646 4.628 1.00 65.25 87 TYR A O 1
ATOM 716 N N . THR A 1 88 ? -9.207 -3.122 3.902 1.00 66.19 88 THR A N 1
ATOM 717 C CA . THR A 1 88 ? -9.515 -2.170 4.979 1.00 66.19 88 THR A CA 1
ATOM 718 C C . THR A 1 88 ? -10.986 -1.745 4.956 1.00 66.19 88 THR A C 1
ATOM 720 O O . THR A 1 88 ? -11.617 -1.678 6.010 1.00 66.19 88 THR A O 1
ATOM 723 N N . GLN A 1 89 ? -11.570 -1.508 3.776 1.00 73.88 89 GLN A N 1
ATOM 724 C CA . GLN A 1 89 ? -12.992 -1.172 3.668 1.00 73.88 89 GLN A CA 1
ATOM 725 C C . GLN A 1 89 ? -13.886 -2.275 4.241 1.00 73.88 89 GLN A C 1
ATOM 727 O O . GLN A 1 89 ? -14.807 -1.972 4.998 1.00 73.88 89 GLN A O 1
ATOM 732 N N . VAL A 1 90 ? -13.599 -3.546 3.948 1.00 76.44 90 VAL A N 1
ATOM 733 C CA . VAL A 1 90 ? -14.364 -4.681 4.489 1.00 76.44 90 VAL A CA 1
ATOM 734 C C . VAL A 1 90 ? -14.244 -4.758 6.009 1.00 76.44 90 VAL A C 1
ATOM 736 O O . VAL A 1 90 ? -15.263 -4.886 6.686 1.00 76.44 90 VAL A O 1
ATOM 739 N N . VAL A 1 91 ? -13.032 -4.628 6.558 1.00 70.38 91 VAL A N 1
ATOM 740 C CA . VAL A 1 91 ? -12.807 -4.686 8.013 1.00 70.38 91 VAL A CA 1
ATOM 741 C C . VAL A 1 91 ? -13.557 -3.565 8.736 1.00 70.38 91 VAL A C 1
ATOM 743 O O . VAL A 1 91 ? -14.244 -3.826 9.724 1.00 70.38 91 VAL A O 1
ATOM 746 N N . ILE A 1 92 ? -13.494 -2.334 8.217 1.00 70.06 92 ILE A N 1
ATOM 747 C CA . ILE A 1 92 ? -14.239 -1.191 8.766 1.00 70.06 92 ILE A CA 1
ATOM 748 C C . ILE A 1 92 ? -15.747 -1.465 8.711 1.00 70.06 92 ILE A C 1
ATOM 750 O O . ILE A 1 92 ? -16.442 -1.308 9.715 1.00 70.06 92 ILE A O 1
ATOM 754 N N . SER A 1 93 ? -16.249 -1.923 7.560 1.00 76.31 93 SER A N 1
ATOM 755 C CA . SER A 1 93 ? -17.673 -2.224 7.360 1.00 76.31 93 SER A CA 1
ATOM 756 C C . SER A 1 93 ? -18.172 -3.276 8.350 1.00 76.31 93 SER A C 1
ATOM 758 O O . SER A 1 93 ? -19.196 -3.078 8.998 1.00 76.31 93 SER A O 1
ATOM 760 N N . ALA A 1 94 ? -17.429 -4.376 8.504 1.00 74.75 94 ALA A N 1
ATOM 761 C CA . ALA A 1 94 ? -17.772 -5.471 9.405 1.00 74.75 94 ALA A CA 1
ATOM 762 C C . ALA A 1 94 ? -17.755 -5.038 10.880 1.00 74.75 94 ALA A C 1
ATOM 764 O O . ALA A 1 94 ? -18.650 -5.412 11.643 1.00 74.75 94 ALA A O 1
ATOM 765 N N . GLY A 1 95 ? -16.783 -4.206 11.271 1.00 71.25 95 GLY A N 1
ATOM 766 C CA . GLY A 1 95 ? -16.715 -3.625 12.612 1.00 71.25 95 GLY A CA 1
ATOM 767 C C . GLY A 1 95 ? -17.944 -2.770 12.932 1.00 71.25 95 GLY A C 1
ATOM 768 O O . GLY A 1 95 ? -18.607 -2.993 13.947 1.00 71.25 95 GLY A O 1
ATOM 769 N N . TYR A 1 96 ? -18.308 -1.851 12.033 1.00 72.06 96 TYR A N 1
ATOM 770 C CA . TYR A 1 96 ? -19.502 -1.015 12.201 1.00 72.06 96 TYR A CA 1
ATOM 771 C C . TYR A 1 96 ? -20.799 -1.828 12.211 1.00 72.06 96 TYR A C 1
ATOM 773 O O . TYR A 1 96 ? -21.676 -1.567 13.033 1.00 72.06 96 TYR A O 1
ATOM 781 N N . LEU A 1 97 ? -20.923 -2.831 11.338 1.00 78.00 97 LEU A N 1
ATOM 782 C CA . LEU A 1 97 ? -22.117 -3.674 11.271 1.00 78.00 97 LEU A CA 1
ATOM 783 C C . LEU A 1 97 ? -22.335 -4.443 12.583 1.00 78.00 97 LEU A C 1
ATOM 785 O O . LEU A 1 97 ? -23.444 -4.469 13.116 1.00 78.00 97 LEU A O 1
ATOM 789 N N . THR A 1 98 ? -21.256 -5.004 13.137 1.00 67.81 98 THR A N 1
ATOM 790 C CA . THR A 1 98 ? -21.272 -5.718 14.423 1.00 67.81 98 THR A CA 1
ATOM 791 C C . THR A 1 98 ? -21.669 -4.785 15.567 1.00 67.81 98 THR A C 1
ATOM 793 O O . THR A 1 98 ? -22.480 -5.156 16.415 1.00 67.81 98 THR A O 1
ATOM 796 N N . PHE A 1 99 ? -21.156 -3.551 15.565 1.00 69.12 99 PHE A N 1
ATOM 797 C CA . PHE A 1 99 ? -21.513 -2.534 16.553 1.00 69.12 99 PHE A CA 1
ATOM 798 C C . PHE A 1 99 ? -23.007 -2.190 16.521 1.00 69.12 99 PHE A C 1
ATOM 800 O O . PHE A 1 99 ? -23.673 -2.254 17.555 1.00 69.12 99 PHE A O 1
ATOM 807 N N . PHE A 1 100 ? -23.553 -1.859 15.346 1.00 76.25 100 PHE A N 1
ATOM 808 C CA . PHE A 1 100 ? -24.966 -1.492 15.231 1.00 76.25 100 PHE A CA 1
ATOM 809 C C . PHE A 1 100 ? -25.898 -2.652 15.591 1.00 76.25 100 PHE A C 1
ATOM 811 O O . PHE A 1 100 ? -26.937 -2.419 16.210 1.00 76.25 100 PHE A O 1
ATOM 818 N N . ALA A 1 101 ? -25.513 -3.891 15.273 1.00 76.00 101 ALA A N 1
ATOM 819 C CA . ALA A 1 101 ? -26.252 -5.079 15.686 1.00 76.00 101 ALA A CA 1
ATOM 820 C C . ALA A 1 101 ? -26.290 -5.226 17.218 1.00 76.00 101 ALA A C 1
ATOM 822 O O . ALA A 1 101 ? -27.368 -5.392 17.789 1.00 76.00 101 ALA A O 1
ATOM 823 N N . LEU A 1 102 ? -25.144 -5.097 17.900 1.00 64.62 102 LEU A N 1
ATOM 824 C CA . LEU A 1 102 ? -25.086 -5.177 19.367 1.00 64.62 102 LEU A CA 1
ATOM 825 C C . LEU A 1 102 ? -25.857 -4.036 20.045 1.00 64.62 102 LEU A C 1
ATOM 827 O O . LEU A 1 102 ? -26.540 -4.248 21.048 1.00 64.62 102 LEU A O 1
ATOM 831 N N . TRP A 1 103 ? -25.775 -2.825 19.493 1.00 72.44 103 TRP A N 1
ATOM 832 C CA . TRP A 1 103 ? -26.524 -1.671 19.986 1.00 72.44 103 TRP A CA 1
ATOM 833 C C . TRP A 1 103 ? -28.037 -1.880 19.873 1.00 72.44 103 TRP A C 1
ATOM 835 O O . TRP A 1 103 ? -28.766 -1.656 20.839 1.00 72.44 103 TRP A O 1
ATOM 845 N N . ALA A 1 104 ? -28.510 -2.344 18.712 1.00 80.00 104 ALA A N 1
ATOM 846 C CA . ALA A 1 104 ? -29.929 -2.577 18.463 1.00 80.00 104 ALA A CA 1
ATOM 847 C C . ALA A 1 104 ? -30.535 -3.577 19.457 1.00 80.00 104 ALA A C 1
ATOM 849 O O . ALA A 1 104 ? -31.642 -3.351 19.937 1.00 80.00 104 ALA A O 1
ATOM 850 N N . VAL A 1 105 ? -29.789 -4.630 19.810 1.00 68.31 105 VAL A N 1
ATOM 851 C CA . VAL A 1 105 ? -30.223 -5.649 20.779 1.00 68.31 105 VAL A CA 1
ATOM 852 C C . VAL A 1 105 ? -30.236 -5.119 22.216 1.00 68.31 105 VAL A C 1
ATOM 854 O O . VAL A 1 105 ? -31.091 -5.503 23.006 1.00 68.31 105 VAL A O 1
ATOM 857 N N . THR A 1 106 ? -29.304 -4.238 22.586 1.00 66.94 106 THR A N 1
ATOM 858 C CA . THR A 1 106 ? -29.121 -3.839 23.994 1.00 66.94 106 THR A CA 1
ATOM 859 C C . THR A 1 106 ? -29.864 -2.565 24.405 1.00 66.94 106 THR A C 1
ATOM 861 O O . THR A 1 106 ? -30.039 -2.338 25.604 1.00 66.94 106 THR A O 1
ATOM 864 N N . ARG A 1 107 ? -30.332 -1.742 23.452 1.00 69.62 107 ARG A N 1
ATOM 865 C CA . ARG A 1 107 ? -30.917 -0.412 23.728 1.00 69.62 107 ARG A CA 1
ATOM 866 C C . ARG A 1 107 ? -32.169 -0.411 24.619 1.00 69.62 107 ARG A C 1
ATOM 868 O O . ARG A 1 107 ? -32.502 0.632 25.166 1.00 69.62 107 ARG A O 1
ATOM 875 N N . GLU A 1 108 ? -32.897 -1.524 24.710 1.00 72.88 108 GLU A N 1
ATOM 876 C CA . GLU A 1 108 ? -34.191 -1.581 25.418 1.00 72.88 108 GLU A CA 1
ATOM 877 C C . GLU A 1 108 ? -34.048 -1.917 26.913 1.00 72.88 108 GLU A C 1
ATOM 879 O O . GLU A 1 108 ? -35.022 -1.882 27.662 1.00 72.88 108 GLU A O 1
ATOM 884 N N . THR A 1 109 ? -32.826 -2.185 27.383 1.00 62.84 109 THR A N 1
ATOM 885 C CA . THR A 1 109 ? -32.557 -2.547 28.783 1.00 62.84 109 THR A CA 1
ATOM 886 C C . THR A 1 109 ? -32.442 -1.313 29.700 1.00 62.84 109 THR A C 1
ATOM 888 O O . THR A 1 109 ? -31.825 -0.307 29.362 1.00 62.84 109 THR A O 1
ATOM 891 N N . HIS A 1 110 ? -33.048 -1.375 30.894 1.00 58.16 110 HIS A N 1
ATOM 892 C CA . HIS A 1 110 ? -33.318 -0.227 31.786 1.00 58.16 110 HIS A CA 1
ATOM 893 C C . HIS A 1 110 ? -32.097 0.414 32.501 1.00 58.16 110 HIS A C 1
ATOM 895 O O . HIS A 1 110 ? -32.260 1.387 33.239 1.00 58.16 110 HIS A O 1
ATOM 901 N N . TYR A 1 111 ? -30.867 -0.079 32.307 1.00 64.00 111 TYR A N 1
ATOM 902 C CA . TYR A 1 111 ? -29.674 0.399 33.031 1.00 64.00 111 TYR A CA 1
ATOM 903 C C . TYR A 1 111 ? -28.905 1.484 32.257 1.00 64.00 111 TYR A C 1
ATOM 905 O O . TYR A 1 111 ? -27.910 1.204 31.585 1.00 64.00 111 TYR A O 1
ATOM 913 N N . SER A 1 112 ? -29.335 2.747 32.386 1.00 72.81 112 SER A N 1
ATOM 914 C CA . SER A 1 112 ? -28.841 3.842 31.529 1.00 72.81 112 SER A CA 1
ATOM 915 C C . SER A 1 112 ? -27.336 4.118 31.656 1.00 72.81 112 SER A C 1
ATOM 917 O O . SER A 1 112 ? -26.670 4.352 30.649 1.00 72.81 112 SER A O 1
ATOM 919 N N . VAL A 1 113 ? -26.753 4.044 32.859 1.00 80.69 113 VAL A N 1
ATOM 920 C CA . VAL A 1 113 ? -25.350 4.449 33.076 1.00 80.69 113 VAL A CA 1
ATOM 921 C C . VAL A 1 113 ? -24.360 3.443 32.485 1.00 80.69 113 VAL A C 1
ATOM 923 O O . VAL A 1 113 ? -23.422 3.841 31.796 1.00 80.69 113 VAL A O 1
ATOM 926 N N . ILE A 1 114 ? -24.577 2.143 32.709 1.00 78.69 114 ILE A N 1
ATOM 927 C CA . ILE A 1 114 ? -23.680 1.086 32.211 1.00 78.69 114 ILE A CA 1
ATOM 928 C C . ILE A 1 114 ? -23.744 1.016 30.684 1.00 78.69 114 ILE A C 1
ATOM 930 O O . ILE A 1 114 ? -22.710 0.882 30.031 1.00 78.69 1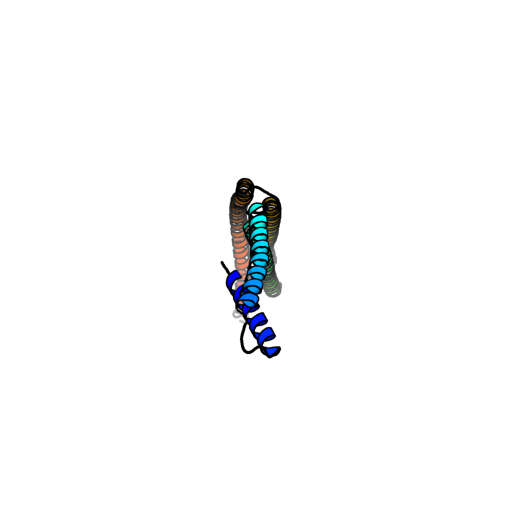14 ILE A O 1
ATOM 934 N N . HIS A 1 115 ? -24.939 1.189 30.112 1.00 76.06 115 HIS A N 1
ATOM 935 C CA . HIS A 1 115 ? -25.128 1.230 28.664 1.00 76.06 115 HIS A CA 1
ATOM 936 C C . HIS A 1 115 ? -24.388 2.416 28.037 1.00 76.06 115 HIS A C 1
ATOM 938 O O . HIS A 1 115 ? -23.624 2.232 27.093 1.00 76.06 115 HIS A O 1
ATOM 944 N N . THR A 1 116 ? -24.500 3.606 28.639 1.00 75.44 116 THR A N 1
ATOM 945 C CA . THR A 1 116 ? -23.784 4.807 28.177 1.00 75.44 116 THR A CA 1
ATOM 946 C C . THR A 1 116 ? -22.264 4.635 28.266 1.00 75.44 116 THR A C 1
ATOM 948 O O . THR A 1 116 ? -21.543 5.021 27.346 1.00 75.44 116 THR A O 1
ATOM 951 N N . LEU A 1 117 ? -21.761 4.019 29.342 1.00 81.81 117 LEU A N 1
ATOM 952 C CA . LEU A 1 117 ? -20.328 3.774 29.521 1.00 81.81 117 LEU A CA 1
ATOM 953 C C . LEU A 1 117 ? -19.795 2.753 28.506 1.00 81.81 117 LEU A C 1
ATOM 955 O O . LEU A 1 117 ? -18.741 2.965 27.910 1.00 81.81 117 LEU A O 1
ATOM 959 N N . ALA A 1 118 ? -20.543 1.674 28.264 1.00 78.69 118 ALA A N 1
ATOM 960 C CA . ALA A 1 118 ? -20.190 0.675 27.264 1.00 78.69 118 ALA A CA 1
ATOM 961 C C . ALA A 1 118 ? -20.198 1.269 25.846 1.00 78.69 118 ALA A C 1
ATOM 963 O O . ALA A 1 118 ? -19.260 1.044 25.080 1.00 78.69 118 ALA A O 1
ATOM 964 N N . ALA A 1 119 ? -21.202 2.095 25.530 1.00 75.50 119 ALA A N 1
ATOM 965 C CA . ALA A 1 119 ? -21.283 2.849 24.281 1.00 75.50 119 ALA A CA 1
ATOM 966 C C . ALA A 1 119 ? -20.062 3.751 24.084 1.00 75.50 119 ALA A C 1
ATOM 968 O O . ALA A 1 119 ? -19.487 3.794 22.999 1.00 75.50 119 ALA A O 1
ATOM 969 N N . LEU A 1 120 ? -19.648 4.446 25.145 1.00 79.50 120 LEU A N 1
ATOM 970 C CA . LEU A 1 120 ? -18.504 5.347 25.127 1.00 79.50 120 LEU A CA 1
ATOM 971 C C . LEU A 1 120 ? -17.186 4.583 24.938 1.00 79.50 120 LEU A C 1
ATOM 973 O O . LEU A 1 120 ? -16.390 4.961 24.083 1.00 79.50 120 LEU A O 1
ATOM 977 N N . CYS A 1 121 ? -16.966 3.483 25.667 1.00 79.12 121 CYS A N 1
ATOM 978 C CA . CYS A 1 121 ? -15.775 2.643 25.505 1.00 79.12 121 CYS A CA 1
ATOM 979 C C . CYS A 1 121 ? -15.672 2.054 24.092 1.00 79.12 121 CYS A C 1
ATOM 981 O O . CYS A 1 121 ? -14.606 2.109 23.476 1.00 79.12 121 CYS A O 1
ATOM 983 N N . LEU A 1 122 ? -16.779 1.542 23.551 1.00 73.56 122 LEU A N 1
ATOM 984 C CA . LEU A 1 122 ? -16.817 1.028 22.182 1.00 73.56 122 LEU A CA 1
ATOM 985 C C . LEU A 1 122 ? -16.639 2.138 21.147 1.00 73.56 122 LEU A C 1
ATOM 987 O O . LEU A 1 122 ? -15.900 1.953 20.185 1.00 73.56 122 LEU A O 1
ATOM 991 N N . GLY A 1 123 ? -17.253 3.302 21.363 1.00 74.94 123 GLY A N 1
ATOM 992 C CA . GLY A 1 123 ? -17.090 4.473 20.507 1.00 74.94 123 GLY A CA 1
ATOM 993 C C . GLY A 1 123 ? -15.638 4.946 20.449 1.00 74.94 123 GLY A C 1
ATOM 994 O O . GLY A 1 123 ? -15.121 5.192 19.363 1.00 74.94 123 GLY A O 1
ATOM 995 N N . ILE A 1 124 ? -14.949 4.996 21.594 1.00 77.31 124 ILE A N 1
ATOM 996 C CA . ILE A 1 124 ? -13.518 5.323 21.672 1.00 77.31 124 ILE A CA 1
ATOM 997 C C . ILE A 1 124 ? -12.681 4.258 20.955 1.00 77.31 124 ILE A C 1
ATOM 999 O O . ILE A 1 124 ? -11.820 4.608 20.151 1.00 77.31 124 ILE A O 1
ATOM 1003 N N . SER A 1 125 ? -12.944 2.969 21.194 1.00 81.50 125 SER A N 1
ATOM 1004 C CA . SER A 1 125 ? -12.247 1.867 20.513 1.00 81.50 125 SER A CA 1
ATOM 1005 C C . SER A 1 125 ? -12.384 1.964 18.987 1.00 81.50 125 SER A C 1
ATOM 1007 O O . SER A 1 125 ? -11.381 1.953 18.268 1.00 81.50 125 SER A O 1
ATOM 1009 N N . ALA A 1 126 ? -13.613 2.155 18.497 1.00 73.12 126 ALA A N 1
ATOM 1010 C CA . ALA A 1 126 ? -13.906 2.309 17.078 1.00 73.12 126 ALA A CA 1
ATOM 1011 C C . ALA A 1 126 ? -13.250 3.568 16.492 1.00 73.12 126 ALA A C 1
ATOM 1013 O O . ALA A 1 126 ? -12.641 3.502 15.427 1.00 73.12 126 ALA A O 1
ATOM 1014 N N . ALA A 1 127 ? -13.311 4.702 17.195 1.00 75.50 127 ALA A N 1
ATOM 1015 C CA . ALA A 1 127 ? -12.685 5.945 16.756 1.00 75.50 127 ALA A CA 1
ATOM 1016 C C . ALA A 1 127 ? -11.160 5.810 16.637 1.00 75.50 127 ALA A C 1
ATOM 1018 O O . ALA A 1 127 ? -10.595 6.209 15.619 1.00 75.50 127 ALA A O 1
ATOM 1019 N N . ILE A 1 128 ? -10.495 5.199 17.627 1.00 80.62 128 ILE A N 1
ATOM 1020 C CA . ILE A 1 128 ? -9.049 4.927 17.582 1.00 80.62 128 ILE A CA 1
ATOM 1021 C C . ILE A 1 128 ? -8.714 4.053 16.369 1.00 80.62 128 ILE A C 1
ATOM 1023 O O . ILE A 1 128 ? -7.770 4.355 15.640 1.00 80.62 128 ILE A O 1
ATOM 1027 N N . PHE A 1 129 ? -9.498 2.999 16.125 1.00 77.94 129 PHE A N 1
ATOM 1028 C CA . PHE A 1 129 ? -9.281 2.102 14.992 1.00 77.94 129 PHE A CA 1
ATOM 1029 C C . PHE A 1 129 ? -9.443 2.814 13.641 1.00 77.94 129 PHE A C 1
ATOM 1031 O O . PHE A 1 129 ? -8.593 2.674 12.763 1.00 77.94 129 PHE A O 1
ATOM 1038 N N . VAL A 1 130 ? -10.490 3.627 13.481 1.00 76.50 130 VAL A N 1
ATOM 1039 C CA . VAL A 1 130 ? -10.727 4.395 12.249 1.00 76.50 130 VAL A CA 1
ATOM 1040 C C . VAL A 1 130 ? -9.617 5.414 12.010 1.00 76.50 130 VAL A C 1
ATOM 1042 O O . VAL A 1 130 ? -9.092 5.486 10.901 1.00 76.50 130 VAL A O 1
ATOM 1045 N N . ILE A 1 131 ? -9.213 6.166 13.039 1.00 77.38 131 ILE A N 1
ATOM 1046 C CA . ILE A 1 131 ? -8.094 7.115 12.939 1.00 77.38 131 ILE A CA 1
ATOM 1047 C C . ILE A 1 131 ? -6.817 6.380 12.521 1.00 77.38 131 ILE A C 1
ATOM 1049 O O . ILE A 1 131 ? -6.104 6.842 11.631 1.00 77.38 131 ILE A O 1
ATOM 1053 N N . PHE A 1 132 ? -6.542 5.219 13.118 1.00 83.19 132 PHE A N 1
ATOM 1054 C CA . PHE A 1 132 ? -5.388 4.401 12.764 1.00 83.19 132 PHE A CA 1
ATOM 1055 C C . PHE A 1 132 ? -5.415 3.934 11.302 1.00 83.19 132 PHE A C 1
ATOM 1057 O O . PHE A 1 132 ? -4.416 4.099 10.599 1.00 83.19 132 PHE A O 1
ATOM 1064 N N . GLU A 1 133 ? -6.538 3.402 10.813 1.00 77.44 133 GLU A N 1
ATOM 1065 C CA . GLU A 1 133 ? -6.659 2.970 9.414 1.00 77.44 133 GLU A CA 1
ATOM 1066 C C . GLU A 1 133 ? -6.505 4.148 8.438 1.00 77.44 133 GLU A C 1
ATOM 1068 O O . GLU A 1 133 ? -5.823 4.017 7.420 1.00 77.44 133 GLU A O 1
ATOM 1073 N N . VAL A 1 134 ? -7.045 5.328 8.767 1.00 75.44 134 VAL A N 1
ATOM 1074 C CA . VAL A 1 134 ? -6.846 6.547 7.963 1.00 75.44 134 VAL A CA 1
ATOM 1075 C C . VAL A 1 134 ? -5.369 6.946 7.930 1.00 75.44 134 VAL A C 1
ATOM 1077 O O . VAL A 1 134 ? -4.819 7.170 6.851 1.00 75.44 134 VAL A O 1
ATOM 1080 N N . LEU A 1 135 ? -4.693 6.981 9.083 1.00 79.56 135 LEU A N 1
ATOM 1081 C CA . LEU A 1 135 ? -3.264 7.303 9.161 1.00 79.56 135 LEU A CA 1
ATOM 1082 C C . LEU A 1 135 ? -2.409 6.301 8.380 1.00 79.56 135 LEU A C 1
ATOM 1084 O O . LEU A 1 135 ? -1.485 6.698 7.670 1.00 79.56 135 LEU A O 1
ATOM 1088 N N . LYS A 1 136 ? -2.735 5.009 8.460 1.00 80.25 136 LYS A N 1
ATOM 1089 C CA . LYS A 1 136 ? -2.080 3.954 7.682 1.00 80.25 136 LYS A CA 1
ATOM 1090 C C . LYS A 1 136 ? -2.231 4.191 6.181 1.00 80.25 136 LYS A C 1
ATOM 1092 O O . LYS A 1 136 ? -1.232 4.135 5.467 1.00 80.25 136 LYS A O 1
ATOM 1097 N N . MET A 1 137 ? -3.440 4.492 5.702 1.00 75.50 137 MET A N 1
ATOM 1098 C CA . MET A 1 137 ? -3.659 4.817 4.288 1.00 75.50 137 MET A CA 1
ATOM 1099 C C . MET A 1 137 ? -2.886 6.068 3.856 1.00 75.50 137 MET A C 1
ATOM 1101 O O . MET A 1 137 ? -2.336 6.090 2.756 1.00 75.50 137 MET A O 1
ATOM 1105 N N . MET A 1 138 ? -2.811 7.097 4.709 1.00 78.31 138 MET A N 1
ATOM 1106 C CA . MET A 1 138 ? -2.032 8.306 4.424 1.00 78.31 138 MET A CA 1
ATOM 1107 C C . MET A 1 138 ? -0.534 8.003 4.304 1.00 78.31 138 MET A C 1
ATOM 1109 O O . MET A 1 138 ? 0.092 8.430 3.336 1.00 78.31 138 MET A O 1
ATOM 1113 N N . LEU A 1 139 ? 0.037 7.243 5.245 1.00 83.88 139 LEU A N 1
ATOM 1114 C CA . LEU A 1 139 ? 1.449 6.843 5.212 1.00 83.88 139 LEU A CA 1
ATOM 1115 C C . LEU A 1 139 ? 1.781 6.010 3.973 1.00 83.88 139 LEU A C 1
ATOM 1117 O O . LEU A 1 139 ? 2.792 6.258 3.321 1.00 83.88 139 LEU A O 1
ATOM 1121 N N . GLU A 1 140 ? 0.910 5.070 3.616 1.00 80.75 140 GLU A N 1
ATOM 1122 C CA . GLU A 1 140 ? 1.063 4.259 2.409 1.00 80.75 140 GLU A CA 1
ATOM 1123 C C . GLU A 1 140 ? 1.000 5.124 1.139 1.00 80.75 140 GLU A C 1
ATOM 1125 O O . GLU A 1 140 ? 1.826 4.982 0.238 1.00 80.75 140 GLU A O 1
ATOM 1130 N N . GLY A 1 141 ? 0.078 6.091 1.092 1.00 79.19 141 GLY A N 1
ATOM 1131 C CA . GLY A 1 141 ? -0.007 7.061 0.000 1.00 79.19 141 GLY A CA 1
ATOM 1132 C C . GLY A 1 141 ? 1.252 7.922 -0.127 1.00 79.19 141 GLY A C 1
ATOM 1133 O O . GLY A 1 141 ? 1.744 8.140 -1.238 1.00 79.19 141 GLY A O 1
ATOM 1134 N N . PHE A 1 142 ? 1.817 8.373 0.998 1.00 83.06 142 PHE A N 1
ATOM 1135 C CA . PHE A 1 142 ? 3.092 9.091 1.002 1.00 83.06 142 PHE A CA 1
ATOM 1136 C C . PHE A 1 142 ? 4.249 8.212 0.526 1.00 83.06 142 PHE A C 1
ATOM 1138 O O . PHE A 1 142 ? 5.054 8.683 -0.280 1.00 83.06 142 PHE A O 1
ATOM 1145 N N . ARG A 1 143 ? 4.298 6.942 0.951 1.00 83.31 143 ARG A N 1
ATOM 1146 C CA . ARG A 1 143 ? 5.308 5.971 0.512 1.00 83.31 143 ARG A CA 1
ATOM 1147 C C . ARG A 1 143 ? 5.302 5.804 -1.001 1.00 83.31 143 ARG A C 1
ATOM 1149 O O . ARG A 1 143 ? 6.332 5.998 -1.638 1.00 83.31 143 ARG A O 1
ATOM 1156 N N . VAL A 1 144 ? 4.139 5.506 -1.581 1.00 81.50 144 VAL A N 1
ATOM 1157 C CA . VAL A 1 144 ? 4.001 5.297 -3.030 1.00 81.50 144 VAL A CA 1
ATOM 1158 C C . VAL A 1 144 ? 4.375 6.563 -3.800 1.00 81.50 144 VAL A C 1
ATOM 1160 O O . VAL A 1 144 ? 5.123 6.496 -4.771 1.00 81.50 144 VAL A O 1
ATOM 1163 N N . ASN A 1 145 ? 3.928 7.739 -3.348 1.00 81.62 145 ASN A N 1
ATOM 1164 C CA . ASN A 1 145 ? 4.276 9.007 -3.994 1.00 81.62 145 ASN A CA 1
ATOM 1165 C C . ASN A 1 145 ? 5.793 9.269 -3.955 1.00 81.62 145 ASN A C 1
ATOM 1167 O O . ASN A 1 145 ? 6.386 9.673 -4.957 1.00 81.62 145 ASN A O 1
ATOM 1171 N N . PHE A 1 146 ? 6.440 9.000 -2.819 1.00 84.25 146 PHE A N 1
ATOM 1172 C CA . PHE A 1 146 ? 7.890 9.109 -2.694 1.00 84.25 146 PHE A CA 1
ATOM 1173 C C . PHE A 1 146 ? 8.613 8.134 -3.630 1.00 84.25 146 PHE A C 1
ATOM 1175 O O . PHE A 1 146 ? 9.472 8.560 -4.400 1.00 84.25 146 PHE A O 1
ATOM 1182 N N . GLN A 1 147 ? 8.225 6.857 -3.631 1.00 81.06 147 GLN A N 1
ATOM 1183 C CA . GLN A 1 147 ? 8.811 5.839 -4.504 1.00 81.06 147 GLN A CA 1
ATOM 1184 C C . GLN A 1 147 ? 8.662 6.206 -5.985 1.00 81.06 147 GLN A C 1
ATOM 1186 O O . GLN A 1 147 ? 9.650 6.177 -6.713 1.00 81.06 147 GLN A O 1
ATOM 1191 N N . CYS A 1 148 ? 7.481 6.651 -6.424 1.00 79.88 148 CYS A N 1
ATOM 1192 C CA . CYS A 1 148 ? 7.268 7.121 -7.795 1.00 79.88 148 CYS A CA 1
ATOM 1193 C C . CYS A 1 148 ? 8.201 8.284 -8.158 1.00 79.88 148 CYS A C 1
ATOM 1195 O O . CYS A 1 148 ? 8.817 8.265 -9.221 1.00 79.88 148 CYS A O 1
ATOM 1197 N N . LYS A 1 149 ? 8.365 9.277 -7.272 1.00 81.69 149 LYS A N 1
ATOM 1198 C CA . LYS A 1 149 ? 9.288 10.401 -7.505 1.00 81.69 149 LYS A CA 1
ATOM 1199 C C . LYS A 1 149 ? 10.737 9.944 -7.644 1.00 81.69 149 LYS A C 1
ATOM 1201 O O . LYS A 1 149 ? 11.455 10.471 -8.490 1.00 81.69 149 LYS A O 1
ATOM 1206 N N . VAL A 1 150 ? 11.172 8.991 -6.822 1.00 82.19 150 VAL A N 1
ATOM 1207 C CA . VAL A 1 150 ? 12.542 8.467 -6.889 1.00 82.19 150 VAL A CA 1
ATOM 1208 C C . VAL A 1 150 ? 12.747 7.611 -8.138 1.00 82.19 150 VAL A C 1
ATOM 1210 O O . VAL A 1 150 ? 13.777 7.740 -8.788 1.00 82.19 150 VAL A O 1
ATOM 1213 N N . LEU A 1 151 ? 11.758 6.807 -8.537 1.00 78.12 151 LEU A N 1
ATOM 1214 C CA . LEU A 1 151 ? 11.809 6.017 -9.771 1.00 78.12 151 LEU A CA 1
ATOM 1215 C C . LEU A 1 151 ? 11.872 6.895 -11.027 1.00 78.12 151 LEU A C 1
ATOM 1217 O O . LEU A 1 151 ? 12.645 6.594 -11.932 1.00 78.12 151 LEU A O 1
ATOM 1221 N N . ILE A 1 152 ? 11.122 8.003 -11.067 1.00 80.75 152 ILE A N 1
ATOM 1222 C CA . ILE A 1 152 ? 11.204 8.983 -12.163 1.00 80.75 152 ILE A CA 1
ATOM 1223 C C . ILE A 1 152 ? 12.616 9.584 -12.231 1.00 80.75 152 ILE A C 1
ATOM 1225 O O . ILE A 1 152 ? 13.236 9.564 -13.289 1.00 80.75 152 ILE A O 1
ATOM 1229 N N . LYS A 1 153 ? 13.177 10.014 -11.093 1.00 80.62 153 LYS A N 1
ATOM 1230 C CA . LYS A 1 153 ? 14.554 10.537 -11.035 1.00 80.62 153 LYS A CA 1
ATOM 1231 C C . LYS A 1 153 ? 15.607 9.498 -11.423 1.00 80.62 153 LYS A C 1
ATOM 1233 O O . LYS A 1 153 ? 16.573 9.828 -12.100 1.00 80.62 153 LYS A O 1
ATOM 1238 N N . ALA A 1 154 ? 15.428 8.243 -11.016 1.00 77.38 154 ALA A N 1
ATOM 1239 C CA . ALA A 1 154 ? 16.321 7.150 -11.390 1.00 77.38 154 ALA A CA 1
ATOM 1240 C C . ALA A 1 154 ? 16.240 6.838 -12.894 1.00 77.38 154 ALA A C 1
ATOM 1242 O O . ALA A 1 154 ? 17.243 6.469 -13.498 1.00 77.38 154 ALA A O 1
ATOM 1243 N N . ARG A 1 155 ? 15.071 7.013 -13.519 1.00 74.19 155 ARG A N 1
ATOM 1244 C CA . ARG A 1 155 ? 14.911 6.875 -14.972 1.00 74.19 155 ARG A CA 1
ATOM 1245 C C . ARG A 1 155 ? 15.639 7.979 -15.742 1.00 74.19 155 ARG A C 1
ATOM 1247 O O . ARG A 1 155 ? 16.223 7.689 -16.778 1.00 74.19 155 ARG A O 1
ATOM 1254 N N . GLU A 1 156 ? 15.608 9.208 -15.233 1.00 78.25 156 GLU A N 1
ATOM 1255 C CA . GLU A 1 156 ? 16.254 10.383 -15.842 1.00 78.25 156 GLU A CA 1
ATOM 1256 C C . GLU A 1 156 ? 17.777 10.430 -15.629 1.00 78.25 156 GLU A C 1
ATOM 1258 O O . GLU A 1 156 ? 18.468 11.188 -16.302 1.00 78.25 156 GLU A O 1
ATOM 1263 N N . ALA A 1 157 ? 18.323 9.640 -14.701 1.00 77.19 157 ALA A N 1
ATOM 1264 C CA . ALA A 1 157 ? 19.760 9.602 -14.456 1.00 77.19 157 ALA A CA 1
ATOM 1265 C C . ALA A 1 157 ? 20.505 8.848 -15.574 1.00 77.19 157 ALA A C 1
ATOM 1267 O O . ALA A 1 157 ? 20.210 7.679 -15.843 1.00 77.19 157 ALA A O 1
ATOM 1268 N N . ASP A 1 158 ? 21.511 9.496 -16.165 1.00 69.88 158 ASP A N 1
ATOM 1269 C CA . ASP A 1 158 ? 22.359 8.919 -17.222 1.00 69.88 158 ASP A CA 1
ATOM 1270 C C . ASP A 1 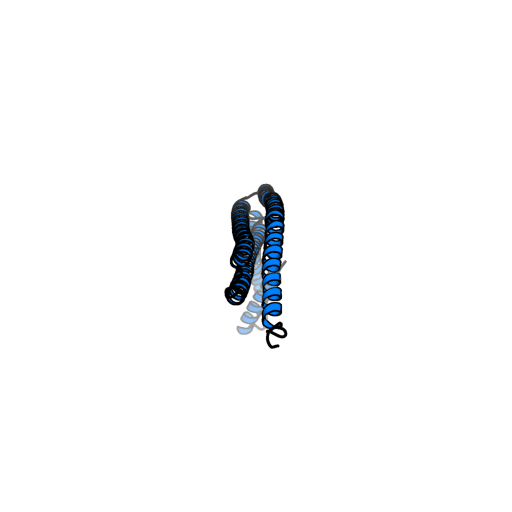158 ? 23.429 7.952 -16.691 1.00 69.88 158 ASP A C 1
ATOM 1272 O O . ASP A 1 158 ? 23.839 7.031 -17.394 1.00 69.88 158 ASP A O 1
ATOM 1276 N N . ASP A 1 159 ? 23.855 8.118 -15.435 1.00 76.75 159 ASP A N 1
ATOM 1277 C CA . ASP A 1 159 ? 24.916 7.314 -14.818 1.00 76.75 159 ASP A CA 1
ATOM 1278 C C . ASP A 1 159 ? 24.357 6.239 -13.868 1.00 76.75 159 ASP A C 1
ATOM 1280 O O . ASP A 1 159 ? 23.482 6.488 -13.028 1.00 76.75 159 ASP A O 1
ATOM 1284 N N . MET A 1 160 ? 24.920 5.033 -13.960 1.00 71.19 160 MET A N 1
ATOM 1285 C CA . MET A 1 160 ? 24.592 3.878 -13.129 1.00 71.19 160 MET A CA 1
ATOM 1286 C C . MET A 1 160 ? 24.858 4.146 -11.638 1.00 71.19 160 MET A C 1
ATOM 1288 O O . MET A 1 160 ? 24.107 3.663 -10.785 1.00 71.19 160 MET A O 1
ATOM 1292 N N . HIS A 1 161 ? 25.877 4.951 -11.309 1.00 76.00 161 HIS A N 1
ATOM 1293 C CA . HIS A 1 161 ? 26.169 5.314 -9.919 1.00 76.00 161 HIS A CA 1
ATOM 1294 C C . HIS A 1 161 ? 25.063 6.192 -9.315 1.00 76.00 161 HIS A C 1
ATOM 1296 O O . HIS A 1 161 ? 24.575 5.914 -8.216 1.00 76.00 161 HIS A O 1
ATOM 1302 N N . ASN A 1 162 ? 24.586 7.187 -10.069 1.00 77.12 162 ASN A N 1
ATOM 1303 C CA . ASN A 1 162 ? 23.472 8.040 -9.656 1.00 77.12 162 ASN A CA 1
ATOM 1304 C C . ASN A 1 162 ? 22.164 7.249 -9.531 1.00 77.12 162 ASN A C 1
ATOM 1306 O O . ASN A 1 162 ? 21.438 7.433 -8.555 1.00 77.12 162 ASN A O 1
ATOM 1310 N N . ARG A 1 163 ? 21.897 6.299 -10.440 1.00 74.88 163 ARG A N 1
ATOM 1311 C CA . ARG A 1 163 ? 20.735 5.396 -10.329 1.00 74.88 163 ARG A CA 1
ATOM 1312 C C . ARG A 1 163 ? 20.760 4.559 -9.058 1.00 74.88 163 ARG A C 1
ATOM 1314 O O . ARG A 1 163 ? 19.761 4.508 -8.343 1.00 74.88 163 ARG A O 1
ATOM 1321 N N . SER A 1 164 ? 21.897 3.930 -8.761 1.00 75.75 164 SER A N 1
ATOM 1322 C CA . SER A 1 164 ? 22.074 3.139 -7.538 1.00 75.75 164 SER A CA 1
ATOM 1323 C C . SER A 1 164 ? 21.878 4.000 -6.287 1.00 75.75 164 SER A C 1
ATOM 1325 O O . SER A 1 164 ? 21.181 3.605 -5.352 1.00 75.75 164 SER A O 1
ATOM 1327 N N . ASN A 1 165 ? 22.414 5.223 -6.295 1.00 82.62 165 ASN A N 1
ATOM 1328 C CA . ASN A 1 165 ? 22.278 6.144 -5.175 1.00 82.62 165 ASN A CA 1
ATOM 1329 C C . ASN A 1 165 ? 20.819 6.583 -4.949 1.00 82.62 165 ASN A C 1
ATOM 1331 O O . ASN A 1 165 ? 20.353 6.596 -3.811 1.00 82.62 165 ASN A O 1
ATOM 1335 N N . GLU A 1 166 ? 20.063 6.877 -6.012 1.00 79.88 166 GLU A N 1
ATOM 1336 C CA . GLU A 1 166 ? 18.626 7.163 -5.898 1.00 79.88 166 GLU A CA 1
ATOM 1337 C C . GLU A 1 166 ? 17.841 5.937 -5.402 1.00 79.88 166 GLU A C 1
ATOM 1339 O O . GLU A 1 166 ? 17.018 6.063 -4.498 1.00 79.88 166 GLU A O 1
ATOM 1344 N N . MET A 1 167 ? 18.141 4.728 -5.887 1.00 77.44 167 MET A N 1
ATOM 1345 C CA . MET A 1 167 ? 17.498 3.504 -5.386 1.00 77.44 167 MET A CA 1
ATOM 1346 C C . MET A 1 167 ? 17.802 3.237 -3.902 1.00 77.44 167 MET A C 1
ATOM 1348 O O . MET A 1 167 ? 16.910 2.835 -3.158 1.00 77.44 167 MET A O 1
ATOM 1352 N N . ASN A 1 168 ? 19.011 3.539 -3.422 1.00 82.38 168 ASN A N 1
ATOM 1353 C CA . ASN A 1 168 ? 19.358 3.412 -2.000 1.00 82.38 168 ASN A CA 1
ATOM 1354 C C . ASN A 1 168 ? 18.572 4.386 -1.100 1.00 82.38 168 ASN A C 1
ATOM 1356 O O . ASN A 1 168 ? 18.305 4.086 0.071 1.00 82.38 168 ASN A O 1
ATOM 1360 N N . LYS A 1 169 ? 18.133 5.535 -1.636 1.00 81.00 169 LYS A N 1
ATOM 1361 C CA . LYS A 1 169 ? 17.225 6.445 -0.915 1.00 81.00 169 LYS A CA 1
ATOM 1362 C C . LYS A 1 169 ? 15.842 5.830 -0.712 1.00 81.00 169 LYS A C 1
ATOM 1364 O O . LYS A 1 169 ? 15.216 6.114 0.305 1.00 81.00 169 LYS A O 1
ATOM 1369 N N . ILE A 1 170 ? 15.382 4.967 -1.625 1.00 80.12 170 ILE A N 1
ATOM 1370 C CA . ILE A 1 170 ? 14.130 4.218 -1.442 1.00 80.12 170 ILE A CA 1
ATOM 1371 C C . ILE A 1 170 ? 14.259 3.308 -0.225 1.00 80.12 170 ILE A C 1
ATOM 1373 O O . ILE A 1 170 ? 13.433 3.398 0.676 1.00 80.12 170 ILE A O 1
ATOM 1377 N N . SER A 1 171 ? 15.319 2.498 -0.162 1.00 80.25 171 SER A N 1
ATOM 1378 C CA . SER A 1 171 ? 15.523 1.531 0.923 1.00 80.25 171 SER A CA 1
ATOM 1379 C C . SER A 1 171 ? 15.558 2.197 2.301 1.00 80.25 171 SER A C 1
ATOM 1381 O O . SER A 1 171 ? 14.859 1.771 3.217 1.00 80.25 171 SER A O 1
ATOM 1383 N N . SER A 1 172 ? 16.314 3.290 2.437 1.00 82.19 172 SER A N 1
ATOM 1384 C CA . SER A 1 172 ? 16.427 4.000 3.719 1.00 82.19 172 SER A CA 1
ATOM 1385 C C . SER A 1 172 ? 15.125 4.692 4.142 1.00 82.19 172 SER A C 1
ATOM 1387 O O . SER A 1 172 ? 14.771 4.668 5.323 1.00 82.19 172 SER A O 1
ATOM 1389 N N . HIS A 1 173 ? 14.376 5.271 3.197 1.00 82.88 173 HIS A N 1
ATOM 1390 C CA . HIS A 1 173 ? 13.076 5.876 3.489 1.00 82.88 173 HIS A CA 1
ATOM 1391 C C . HIS A 1 173 ? 12.013 4.824 3.842 1.00 82.88 173 HIS A C 1
ATOM 1393 O O . HIS A 1 173 ? 11.226 5.027 4.770 1.00 82.88 173 HIS A O 1
ATOM 1399 N N . ASP A 1 174 ? 12.023 3.680 3.154 1.00 83.25 174 ASP A N 1
ATOM 1400 C CA . ASP A 1 174 ? 11.124 2.559 3.430 1.00 83.25 174 ASP A CA 1
ATOM 1401 C C . ASP A 1 174 ? 11.337 2.004 4.838 1.00 83.25 174 ASP A C 1
ATOM 1403 O O . ASP A 1 174 ? 10.365 1.733 5.544 1.00 83.25 174 ASP A O 1
ATOM 1407 N N . ASP A 1 175 ? 12.585 1.863 5.280 1.00 84.81 175 ASP A N 1
ATOM 1408 C CA . ASP A 1 175 ? 12.881 1.342 6.614 1.00 84.81 175 ASP A CA 1
ATOM 1409 C C . ASP A 1 175 ? 12.423 2.300 7.719 1.00 84.81 175 ASP A C 1
ATOM 1411 O O . ASP A 1 175 ? 11.843 1.869 8.721 1.00 84.81 175 ASP A O 1
ATOM 1415 N N . TRP A 1 176 ? 12.570 3.611 7.511 1.00 86.56 176 TRP A N 1
ATOM 1416 C CA . TRP A 1 176 ? 12.029 4.613 8.429 1.00 86.56 176 TRP A CA 1
ATOM 1417 C C . TRP A 1 176 ? 10.493 4.575 8.498 1.00 86.56 176 TRP A C 1
ATOM 1419 O O . TRP A 1 176 ? 9.921 4.563 9.593 1.00 86.56 176 TRP A O 1
ATOM 1429 N N . LEU A 1 177 ? 9.814 4.488 7.348 1.00 83.94 177 LEU A N 1
ATOM 1430 C CA . LEU A 1 177 ? 8.353 4.383 7.292 1.00 83.94 177 LEU A CA 1
ATOM 1431 C C . LEU A 1 177 ? 7.843 3.096 7.948 1.00 83.94 177 LEU A C 1
ATOM 1433 O O . LEU A 1 177 ? 6.854 3.146 8.680 1.00 83.94 177 LEU A O 1
ATOM 1437 N N . LYS A 1 178 ? 8.529 1.961 7.758 1.00 83.06 178 LYS A N 1
ATOM 1438 C CA . LYS A 1 178 ? 8.204 0.694 8.437 1.00 83.06 178 LYS A CA 1
ATOM 1439 C C . LYS A 1 178 ? 8.283 0.839 9.953 1.00 83.06 178 LYS A C 1
ATOM 1441 O O . LYS A 1 178 ? 7.377 0.393 10.654 1.00 83.06 178 LYS A O 1
ATOM 1446 N N . LEU A 1 179 ? 9.328 1.487 10.472 1.00 87.12 179 LEU A N 1
ATOM 1447 C CA . LEU A 1 179 ? 9.474 1.708 11.914 1.00 87.12 179 LEU A CA 1
ATOM 1448 C C . LEU A 1 179 ? 8.337 2.569 12.477 1.00 87.12 179 LEU A C 1
ATOM 1450 O O . LEU A 1 179 ? 7.782 2.243 13.529 1.00 87.12 179 LEU A O 1
ATOM 1454 N N . ILE A 1 180 ? 7.960 3.642 11.777 1.00 87.38 180 ILE A N 1
ATOM 1455 C CA . ILE A 1 180 ? 6.823 4.487 12.169 1.00 87.38 180 ILE A CA 1
ATOM 1456 C C . ILE A 1 180 ? 5.514 3.710 12.109 1.00 87.38 180 ILE A C 1
ATOM 1458 O O . ILE A 1 180 ? 4.717 3.793 13.043 1.00 87.38 180 ILE A O 1
ATOM 1462 N N . HIS A 1 181 ? 5.315 2.924 11.053 1.00 84.31 181 HIS A N 1
ATOM 1463 C CA . HIS A 1 181 ? 4.136 2.088 10.889 1.00 84.31 181 HIS A CA 1
ATOM 1464 C C . HIS A 1 181 ? 3.976 1.111 12.060 1.00 84.31 181 HIS A C 1
ATOM 1466 O O . HIS A 1 181 ? 2.911 1.062 12.668 1.00 84.31 181 HIS A O 1
ATOM 1472 N N . VAL A 1 182 ? 5.044 0.398 12.436 1.00 82.38 182 VAL A N 1
ATOM 1473 C CA . VAL A 1 182 ? 5.028 -0.539 13.572 1.00 82.38 182 VAL A CA 1
ATOM 1474 C C . VAL A 1 182 ? 4.726 0.185 14.885 1.00 82.38 182 VAL A C 1
ATOM 1476 O O . VAL A 1 182 ? 3.906 -0.287 15.670 1.00 82.38 182 VAL A O 1
ATOM 1479 N N . ARG A 1 183 ? 5.336 1.351 15.128 1.00 89.75 183 ARG A N 1
ATOM 1480 C CA . ARG A 1 183 ? 5.082 2.135 16.349 1.00 89.75 183 ARG A CA 1
ATOM 1481 C C . ARG A 1 183 ? 3.636 2.617 16.437 1.00 89.75 183 ARG A C 1
ATOM 1483 O O . ARG A 1 183 ? 3.023 2.474 17.490 1.00 89.75 183 ARG A O 1
ATOM 1490 N N . LEU A 1 184 ? 3.091 3.152 15.344 1.00 86.75 184 LEU A N 1
ATOM 1491 C CA . LEU A 1 184 ? 1.691 3.579 15.272 1.00 86.75 184 LEU A CA 1
ATOM 1492 C C . LEU A 1 184 ? 0.732 2.401 15.430 1.00 86.75 184 LEU A C 1
ATOM 1494 O O . LEU A 1 184 ? -0.275 2.534 16.118 1.00 86.75 184 LEU A O 1
ATOM 1498 N N . TRP A 1 185 ? 1.060 1.249 14.840 1.00 85.81 185 TRP A N 1
ATOM 1499 C CA . TRP A 1 185 ? 0.265 0.033 14.978 1.00 85.81 185 TRP A CA 1
ATOM 1500 C C . TRP A 1 185 ? 0.178 -0.408 16.436 1.00 85.81 185 TRP A C 1
ATOM 1502 O O . TRP A 1 185 ? -0.924 -0.570 16.945 1.00 85.81 185 TRP A O 1
ATOM 1512 N N . ILE A 1 186 ? 1.306 -0.501 17.147 1.00 83.25 186 ILE A N 1
ATOM 1513 C CA . ILE A 1 186 ? 1.312 -0.853 18.577 1.00 83.25 186 ILE A CA 1
ATOM 1514 C C . ILE A 1 186 ? 0.544 0.193 19.401 1.00 83.25 186 ILE A C 1
ATOM 1516 O O . ILE A 1 186 ? -0.279 -0.167 20.244 1.00 83.25 186 ILE A O 1
ATOM 1520 N N . ALA A 1 187 ? 0.784 1.482 19.139 1.00 87.19 187 ALA A N 1
ATOM 1521 C CA . ALA A 1 187 ? 0.158 2.581 19.869 1.00 87.19 187 ALA A CA 1
ATOM 1522 C C . ALA A 1 187 ? -1.365 2.650 19.681 1.00 87.19 187 ALA A C 1
ATOM 1524 O O . ALA A 1 187 ? -2.057 3.076 20.598 1.00 87.19 187 ALA A O 1
ATOM 1525 N N . ALA A 1 188 ? -1.893 2.233 18.527 1.00 83.56 188 ALA A N 1
ATOM 1526 C CA . ALA A 1 188 ? -3.330 2.195 18.267 1.00 83.56 188 ALA A CA 1
ATOM 1527 C C . ALA A 1 188 ? -3.981 0.873 18.698 1.00 83.56 188 ALA A C 1
ATOM 1529 O O . ALA A 1 188 ? -5.081 0.880 19.251 1.00 83.56 188 ALA A O 1
ATOM 1530 N N . LEU A 1 189 ? -3.303 -0.255 18.469 1.00 80.75 189 LEU A N 1
ATOM 1531 C CA . LEU A 1 189 ? -3.835 -1.591 18.729 1.00 80.75 189 LEU A CA 1
ATOM 1532 C C . LEU A 1 189 ? -4.090 -1.815 20.218 1.00 80.75 189 LEU A C 1
ATOM 1534 O O . LEU A 1 189 ? -5.178 -2.240 20.591 1.00 80.75 189 LEU A O 1
ATOM 1538 N N . ILE A 1 190 ? -3.106 -1.517 21.073 1.00 85.94 190 ILE A N 1
ATOM 1539 C CA . ILE A 1 190 ? -3.217 -1.760 22.516 1.00 85.94 190 ILE A CA 1
ATOM 1540 C C . ILE A 1 190 ? -4.447 -1.051 23.109 1.00 85.94 190 ILE A C 1
ATOM 1542 O O . ILE A 1 190 ? -5.292 -1.736 23.689 1.00 85.94 190 ILE A O 1
ATOM 1546 N N . PRO A 1 191 ? -4.616 0.280 22.967 1.00 86.12 191 PRO A N 1
ATOM 1547 C CA . PRO A 1 191 ? -5.776 0.949 23.534 1.00 86.12 191 PRO A CA 1
ATOM 1548 C C . PRO A 1 191 ? -7.077 0.542 22.840 1.00 86.12 191 PRO A C 1
ATOM 1550 O O . PRO A 1 191 ? -8.065 0.345 23.543 1.00 86.12 191 PRO A O 1
ATOM 1553 N N . SER A 1 192 ? -7.117 0.362 21.511 1.00 81.00 192 SER A N 1
ATOM 1554 C CA . SER A 1 192 ? -8.380 -0.010 20.854 1.00 81.00 192 SER A CA 1
ATOM 1555 C C . SER A 1 192 ? -8.874 -1.382 21.315 1.00 81.00 192 SER A C 1
ATOM 1557 O O . SER A 1 192 ? -10.059 -1.525 21.623 1.00 81.00 192 SER A O 1
ATOM 1559 N N . VAL A 1 193 ? -7.972 -2.359 21.460 1.00 79.75 193 VAL A N 1
ATOM 1560 C CA . VAL A 1 193 ? -8.298 -3.699 21.961 1.00 79.75 193 VAL A CA 1
ATOM 1561 C C . VAL A 1 193 ? -8.721 -3.638 23.425 1.00 79.75 193 VAL A C 1
ATOM 1563 O O . VAL A 1 193 ? -9.736 -4.232 23.778 1.00 79.75 193 VAL A O 1
ATOM 1566 N N . LEU A 1 194 ? -8.012 -2.886 24.274 1.00 87.94 194 LEU A N 1
ATOM 1567 C CA . LEU A 1 194 ? -8.379 -2.742 25.687 1.00 87.94 194 LEU A CA 1
ATOM 1568 C C . LEU A 1 194 ? -9.766 -2.110 25.858 1.00 87.94 194 LEU A C 1
ATOM 1570 O O . LEU A 1 194 ? -10.615 -2.677 26.544 1.00 87.94 194 LEU A O 1
ATOM 1574 N N . PHE A 1 195 ? -10.035 -0.978 25.202 1.00 84.31 195 PHE A N 1
ATOM 1575 C CA . PHE A 1 195 ? -11.346 -0.323 25.267 1.00 84.31 195 PHE A CA 1
ATOM 1576 C C . PHE A 1 195 ? -12.453 -1.171 24.629 1.00 84.31 195 PHE A C 1
ATOM 1578 O O . PHE A 1 195 ? -13.576 -1.189 25.136 1.00 84.31 195 PHE A O 1
ATOM 1585 N N . GLY A 1 196 ? -12.133 -1.909 23.563 1.00 75.25 196 GLY A N 1
ATOM 1586 C CA . GLY A 1 196 ? -13.054 -2.838 22.912 1.00 75.25 196 GLY A CA 1
ATOM 1587 C C . GLY A 1 196 ? -13.457 -3.987 23.835 1.00 75.25 196 GLY A C 1
ATOM 1588 O O . GLY A 1 196 ? -14.645 -4.246 24.011 1.00 75.25 196 GLY A O 1
ATOM 1589 N N . LEU A 1 197 ? -12.483 -4.629 24.488 1.00 79.94 197 LEU A N 1
ATOM 1590 C CA . LEU A 1 197 ? -12.724 -5.716 25.440 1.00 79.94 197 LEU A CA 1
ATOM 1591 C C . LEU A 1 197 ? -13.507 -5.245 26.667 1.00 79.94 197 LEU A C 1
ATOM 1593 O O . LEU A 1 197 ? -14.438 -5.930 27.086 1.00 79.94 197 LEU A O 1
ATOM 1597 N N . ILE A 1 198 ? -13.178 -4.072 27.215 1.00 86.62 198 ILE A N 1
ATOM 1598 C CA . ILE A 1 198 ? -13.925 -3.485 28.337 1.00 86.62 198 ILE A CA 1
ATOM 1599 C C . ILE A 1 198 ? -15.374 -3.202 27.918 1.00 86.62 198 ILE A C 1
ATOM 1601 O O . ILE A 1 198 ? -16.302 -3.581 28.630 1.00 86.62 198 ILE A O 1
ATOM 1605 N N . GLY A 1 199 ? -15.585 -2.593 26.748 1.00 78.31 199 GLY A N 1
ATOM 1606 C CA . GLY A 1 199 ? -16.920 -2.294 26.229 1.00 78.31 199 GLY A CA 1
ATOM 1607 C C . GLY A 1 199 ? -17.768 -3.546 25.981 1.00 78.31 199 GLY A C 1
ATOM 1608 O O . GLY A 1 199 ? -18.922 -3.602 26.406 1.00 78.31 199 GLY A O 1
ATOM 1609 N N . ILE A 1 200 ? -17.186 -4.578 25.359 1.00 77.12 200 ILE A N 1
ATOM 1610 C CA . ILE A 1 200 ? -17.844 -5.880 25.155 1.00 77.12 200 ILE A CA 1
ATOM 1611 C C . ILE A 1 200 ? -18.158 -6.541 26.500 1.00 77.12 200 ILE A C 1
ATOM 1613 O O . ILE A 1 200 ? -19.267 -7.037 26.684 1.00 77.12 200 ILE A O 1
ATOM 1617 N N . GLY A 1 201 ? -17.220 -6.526 27.450 1.00 82.75 201 GLY A N 1
ATOM 1618 C CA . GLY A 1 201 ? -17.421 -7.092 28.784 1.00 82.75 201 GLY A CA 1
ATOM 1619 C C . GLY A 1 201 ? -18.581 -6.431 29.531 1.00 82.75 201 GLY A C 1
ATOM 1620 O O . GLY A 1 201 ? -19.407 -7.129 30.120 1.00 82.75 201 GLY A O 1
ATOM 1621 N N . LEU A 1 202 ? -18.702 -5.101 29.441 1.00 83.88 202 LEU A N 1
ATOM 1622 C CA . LEU A 1 202 ? -19.830 -4.364 30.013 1.00 83.88 202 LEU A CA 1
ATOM 1623 C C . LEU A 1 202 ? -21.160 -4.764 29.358 1.00 83.88 202 LEU A C 1
ATOM 1625 O O . LEU A 1 202 ? -22.101 -5.105 30.074 1.00 83.88 202 LEU A O 1
ATOM 1629 N N . LEU A 1 203 ? -21.241 -4.810 28.022 1.00 76.69 203 LEU A N 1
ATOM 1630 C CA . LEU A 1 203 ? -22.472 -5.232 27.334 1.00 76.69 203 LEU A CA 1
ATOM 1631 C C . LEU A 1 203 ? -22.848 -6.681 27.646 1.00 76.69 203 LEU A C 1
ATOM 1633 O O . LEU A 1 203 ? -24.020 -6.971 27.879 1.00 76.69 203 LEU A O 1
ATOM 1637 N N . PHE A 1 204 ? -21.864 -7.578 27.707 1.00 78.94 204 PHE A N 1
ATOM 1638 C CA . PHE A 1 204 ? -22.089 -8.971 28.070 1.00 78.94 204 PHE A CA 1
ATOM 1639 C C . PHE A 1 204 ? -22.613 -9.097 29.505 1.00 78.94 204 PHE A C 1
ATOM 1641 O O . PHE A 1 204 ? -23.561 -9.839 29.749 1.00 78.94 204 PHE A O 1
ATOM 1648 N N . SER A 1 205 ? -22.068 -8.321 30.448 1.00 82.06 205 SER A N 1
ATOM 1649 C CA . SER A 1 205 ? -22.576 -8.298 31.824 1.00 82.06 205 SER A CA 1
ATOM 1650 C C . SER A 1 205 ? -24.033 -7.818 31.900 1.00 82.06 205 SER A C 1
ATOM 1652 O O . SER A 1 205 ? -24.845 -8.456 32.569 1.00 82.06 205 SER A O 1
ATOM 1654 N N . CYS A 1 206 ? -24.407 -6.774 31.147 1.00 80.00 206 CYS A N 1
ATOM 1655 C CA . CYS A 1 206 ? -25.797 -6.321 31.042 1.00 80.00 206 CYS A CA 1
ATOM 1656 C C . CYS A 1 206 ? -26.710 -7.387 30.432 1.00 80.00 206 CYS A C 1
ATOM 1658 O O . CYS A 1 206 ? -27.813 -7.598 30.930 1.00 80.00 206 CYS A O 1
ATOM 1660 N N . PHE A 1 207 ? -26.251 -8.075 29.385 1.00 76.62 207 PHE A N 1
ATOM 1661 C CA . PHE A 1 207 ? -26.998 -9.158 28.754 1.00 76.62 207 PHE A CA 1
ATOM 1662 C C . PHE A 1 207 ? -27.266 -10.309 29.732 1.00 76.62 207 PHE A C 1
ATOM 1664 O O . PHE A 1 207 ? -28.405 -10.749 29.851 1.00 76.62 207 PHE A O 1
ATOM 1671 N N . VAL A 1 208 ? -26.253 -10.750 30.486 1.00 84.88 208 VAL A N 1
ATOM 1672 C CA . VAL A 1 208 ? -26.407 -11.809 31.499 1.00 84.88 208 VAL A CA 1
ATOM 1673 C C . VAL A 1 208 ? -27.370 -11.383 32.608 1.00 84.88 208 VAL A C 1
ATOM 1675 O O . VAL A 1 208 ? -28.210 -12.184 33.011 1.00 84.88 208 VAL A O 1
ATOM 1678 N N . ILE A 1 209 ? -27.294 -10.131 33.073 1.00 82.94 209 ILE A N 1
ATOM 1679 C CA . ILE A 1 209 ? -28.231 -9.597 34.074 1.00 82.94 209 ILE A CA 1
ATOM 1680 C C . ILE A 1 209 ? -29.659 -9.593 33.519 1.00 82.94 209 ILE A C 1
ATOM 1682 O O . ILE A 1 209 ? -30.556 -10.098 34.185 1.00 82.94 209 ILE A O 1
ATOM 1686 N N . SER A 1 210 ? -29.861 -9.083 32.299 1.00 77.19 210 SER A N 1
ATOM 1687 C CA . SER A 1 210 ? -31.174 -9.046 31.640 1.00 77.19 210 SER A CA 1
ATOM 1688 C C . SER A 1 210 ? -31.761 -10.450 31.483 1.00 77.19 210 SER A C 1
ATOM 1690 O O . SER A 1 210 ? -32.909 -10.695 31.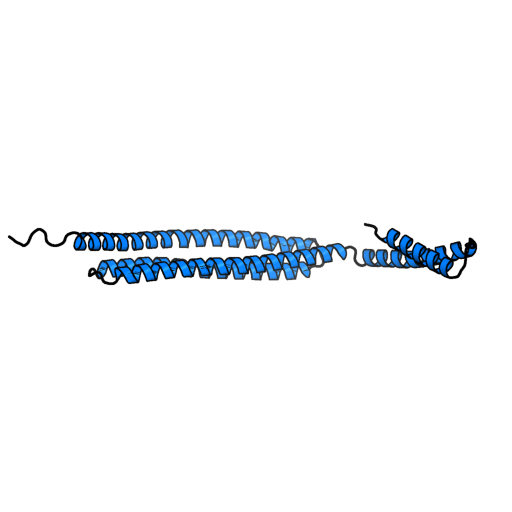849 1.00 77.19 210 SER A O 1
ATOM 1692 N N . LEU A 1 211 ? -30.945 -11.394 31.012 1.00 81.50 211 LEU A N 1
ATOM 1693 C CA . LEU A 1 211 ? -31.336 -12.784 30.817 1.00 81.50 211 LEU A CA 1
ATOM 1694 C C . LEU A 1 211 ? -31.668 -13.467 32.150 1.00 81.50 211 LEU A C 1
ATOM 1696 O O . LEU A 1 211 ? -32.662 -14.179 32.243 1.00 81.50 211 LEU A O 1
ATOM 1700 N N . TYR A 1 212 ? -30.890 -13.209 33.205 1.00 84.56 212 TYR A N 1
ATOM 1701 C CA . TYR A 1 212 ? -31.196 -13.709 34.545 1.00 84.56 212 TYR A CA 1
ATOM 1702 C C . TYR A 1 212 ? -32.510 -13.129 35.082 1.00 84.56 212 TYR A C 1
ATOM 1704 O O . TYR A 1 212 ? -33.318 -13.875 35.624 1.00 84.56 212 TYR A O 1
ATOM 1712 N N . THR A 1 213 ? -32.764 -11.828 34.902 1.00 81.12 213 THR A N 1
ATOM 1713 C CA . THR A 1 213 ? -34.023 -11.206 35.345 1.00 81.12 213 THR A CA 1
ATOM 1714 C C . THR A 1 213 ? -35.245 -11.725 34.591 1.00 81.12 213 THR A C 1
ATOM 1716 O O . THR A 1 213 ? -36.310 -11.857 35.187 1.00 81.12 213 THR A O 1
ATOM 1719 N N . GLU A 1 214 ? -35.100 -12.056 33.308 1.00 80.62 214 GLU A N 1
ATOM 1720 C CA . GLU A 1 214 ? -36.192 -12.557 32.468 1.00 80.62 214 GLU A CA 1
ATOM 1721 C C . GLU A 1 214 ? -36.462 -14.056 32.698 1.00 80.62 214 GLU A C 1
ATOM 1723 O O . GLU A 1 214 ? -37.615 -14.483 32.705 1.00 80.62 214 GLU A O 1
ATOM 1728 N N . ILE A 1 215 ? -35.414 -14.847 32.974 1.00 78.31 215 ILE A N 1
ATOM 1729 C CA . ILE A 1 215 ? -35.496 -16.284 33.311 1.00 78.31 215 ILE A CA 1
ATOM 1730 C C . ILE A 1 215 ? -35.817 -16.533 34.793 1.00 78.31 215 ILE A C 1
ATOM 1732 O O . ILE A 1 215 ? -36.232 -17.637 35.145 1.00 78.31 215 ILE A O 1
ATOM 1736 N N . ALA A 1 216 ? -35.722 -15.525 35.664 1.00 68.62 216 ALA A N 1
ATOM 1737 C CA . ALA A 1 216 ? -36.176 -15.595 37.054 1.00 68.62 216 ALA A CA 1
ATOM 1738 C C . ALA A 1 216 ? -37.581 -14.978 37.278 1.00 68.62 216 ALA A C 1
ATOM 1740 O O . ALA A 1 216 ? -37.743 -14.164 38.196 1.00 68.62 216 ALA A O 1
ATOM 1741 N N . PRO A 1 217 ? -38.634 -15.316 36.498 1.00 58.06 217 PRO A N 1
ATOM 1742 C CA . PRO A 1 217 ? -39.950 -14.755 36.726 1.00 58.06 217 PRO A CA 1
ATOM 1743 C C . PRO A 1 217 ? -40.536 -15.312 38.034 1.00 58.06 217 PRO A C 1
ATOM 1745 O O . PRO A 1 217 ? -40.838 -16.493 38.163 1.00 58.06 217 PRO A O 1
ATOM 1748 N N . GLN A 1 218 ? -40.719 -14.415 39.004 1.00 55.75 218 GLN A N 1
ATOM 1749 C CA . GLN A 1 218 ? -41.796 -14.411 40.007 1.00 55.75 218 GLN A CA 1
ATOM 1750 C C . GLN A 1 218 ? -42.134 -15.719 40.764 1.00 55.75 218 GLN A C 1
ATOM 1752 O O . GLN A 1 218 ? -43.295 -15.933 41.110 1.00 55.75 218 GLN A O 1
ATOM 1757 N N . THR A 1 219 ? -41.178 -16.568 41.141 1.00 54.25 219 THR A N 1
ATOM 1758 C CA . THR A 1 219 ? -41.501 -17.749 41.978 1.00 54.25 219 THR A CA 1
ATOM 1759 C C . THR A 1 219 ? -41.766 -17.444 43.463 1.00 54.25 219 THR A C 1
ATOM 1761 O O . THR A 1 219 ? -41.921 -18.382 44.235 1.00 54.25 219 THR A O 1
ATOM 1764 N N . TRP A 1 220 ? -41.832 -16.176 43.901 1.00 55.12 220 TRP A N 1
ATOM 1765 C CA . TRP A 1 220 ? -41.828 -15.849 45.343 1.00 55.12 220 TRP A CA 1
ATOM 1766 C C . TRP A 1 220 ? -42.909 -14.876 45.853 1.00 55.12 220 TRP A C 1
ATOM 1768 O O . TRP A 1 220 ? -42.910 -14.584 47.042 1.00 55.12 220 TRP A O 1
ATOM 1778 N N . TRP A 1 221 ? -43.853 -14.401 45.026 1.00 50.84 221 TRP A N 1
ATOM 1779 C CA . TRP A 1 221 ? -44.908 -13.461 45.481 1.00 50.84 221 TRP A CA 1
ATOM 1780 C C . TRP A 1 221 ? -46.347 -13.906 45.166 1.00 50.84 221 TRP A C 1
ATOM 1782 O O . TRP A 1 221 ? -47.221 -13.089 44.883 1.00 50.84 221 TRP A O 1
ATOM 1792 N N . LYS A 1 222 ? -46.616 -15.213 45.244 1.00 49.22 222 LYS A N 1
ATOM 1793 C CA . LYS A 1 222 ? -47.980 -15.745 45.399 1.00 49.22 222 LYS A CA 1
ATOM 1794 C C . LYS A 1 222 ? -48.013 -16.799 46.507 1.00 49.22 222 LYS A C 1
ATOM 1796 O O . LYS A 1 222 ? -48.080 -17.991 46.225 1.00 49.22 222 LYS A O 1
ATOM 1801 N N . SER A 1 223 ? -47.968 -16.345 47.754 1.00 47.31 223 SER A N 1
ATOM 1802 C CA . SER A 1 223 ? -48.536 -17.048 48.911 1.00 47.31 223 SER A CA 1
ATOM 1803 C C . SER A 1 223 ? -48.849 -16.036 49.996 1.00 47.31 223 SER A C 1
ATOM 1805 O O . SER A 1 223 ? -47.887 -15.335 50.385 1.00 47.31 223 SER A O 1
#

Secondary structure (DSSP, 8-state):
---HHHHHHHHHHHHHHHHHHTT--S--HHHHHHHHHHHHHHHHHHHHHHHHHHHH-TTHHHHHHHHHHHHHHHHHHHHHHHHHHHHHHHHHHHHHHHHHHHHHHHTTSS-HHHHHHHHHHHHHHHHHHHHHHHHHHHHHHHHHHHHHHHHHHHHH--SHHHHHHHHHHHHHHHHHHHHHHHHHHHHHHHHHHHHHHHHHHHHHHHHHHHHHHHHS--TTS--

pLDDT: mean 76.56, std 7.77, range [39.91, 89.75]